Protein AF-A0A9X2FDH4-F1 (afdb_monomer)

Foldseek 3Di:
DFDDKDWDADDDDDPVVVVLVVCVVVVVVVVPPDDPQDPDPPCFWAWDDKFKFFDVPCLQVLLLCCLAPPCNVPDDLVRSSVVSCVVCVVRIFMKTWIQGCCADPPRHGGTFIWRKDQDVVCPPPDDPPVRVVVVVSCCSVRVPIRIIGTDTDFDDPDDTHGCGPVNRVVRRVVSSVSSNVCSVVCSVVSNVVVVVLVVVLVVLLVVLQVLLVVLLVLLVVLAVVPPPDVVVLVVVVVVLPDCPQVVSLVVNVVSVNVVSSVSSVVSSVSSCVSSPDPPPDDDDDDDDPPDDDDDWDWDQDPVRDIDTDD

Organism: NCBI:txid2954799

Radius of gyration: 35.02 Å; Cα contacts (8 Å, |Δi|>4): 317; chains: 1; bounding box: 93×44×94 Å

pLDDT: mean 73.84, std 17.56, range [32.03, 95.19]

Mean predicted aligned error: 15.99 Å

Structure (mmCIF, N/CA/C/O backbone):
data_AF-A0A9X2FDH4-F1
#
_entry.id   AF-A0A9X2FDH4-F1
#
loop_
_atom_s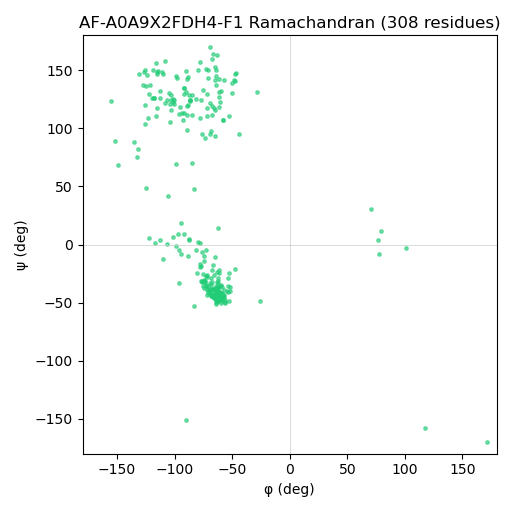ite.group_PDB
_atom_site.id
_atom_site.type_symbol
_atom_site.label_atom_id
_atom_site.label_alt_id
_atom_site.label_comp_id
_atom_site.label_asym_id
_atom_site.label_entity_id
_atom_site.label_seq_id
_atom_site.pdbx_PDB_ins_code
_atom_site.Cartn_x
_atom_site.Cartn_y
_atom_site.Cartn_z
_atom_site.occupancy
_atom_site.B_iso_or_equiv
_atom_site.auth_seq_id
_atom_site.auth_comp_id
_atom_site.auth_asym_id
_atom_site.auth_atom_id
_atom_site.pdbx_PDB_model_num
ATOM 1 N N . MET A 1 1 ? 3.168 12.722 -24.532 1.00 32.03 1 MET A N 1
ATOM 2 C CA . MET A 1 1 ? 3.430 12.371 -25.944 1.00 32.03 1 MET A CA 1
ATOM 3 C C . MET A 1 1 ? 3.638 10.863 -25.987 1.00 32.03 1 MET A C 1
ATOM 5 O O . MET A 1 1 ? 4.712 10.399 -25.644 1.00 32.03 1 MET A O 1
ATOM 9 N N . ALA A 1 2 ? 2.574 10.098 -26.239 1.00 35.72 2 ALA A N 1
ATOM 10 C CA . ALA A 1 2 ? 2.539 8.648 -26.029 1.00 35.72 2 ALA A CA 1
ATOM 11 C C . ALA A 1 2 ? 2.117 7.968 -27.327 1.00 35.72 2 ALA A C 1
ATOM 13 O O . ALA A 1 2 ? 0.949 8.056 -27.692 1.00 35.72 2 ALA A O 1
ATOM 14 N N . ILE A 1 3 ? 3.052 7.361 -28.059 1.00 40.31 3 ILE A N 1
ATOM 15 C CA . ILE A 1 3 ? 2.721 6.622 -29.281 1.00 40.31 3 ILE A CA 1
ATOM 16 C C . ILE A 1 3 ? 3.748 5.514 -29.512 1.00 40.31 3 ILE A C 1
ATOM 18 O O . ILE A 1 3 ? 4.736 5.716 -30.212 1.00 40.31 3 ILE A O 1
ATOM 22 N N . THR A 1 4 ? 3.508 4.324 -28.964 1.00 44.47 4 THR A N 1
ATOM 23 C CA . THR A 1 4 ? 3.931 3.066 -29.596 1.00 44.47 4 THR A CA 1
ATOM 24 C C . THR A 1 4 ? 3.031 1.930 -29.105 1.00 44.47 4 THR A C 1
ATOM 26 O O . THR A 1 4 ? 2.896 1.715 -27.901 1.00 44.47 4 THR A O 1
ATOM 29 N N . LEU A 1 5 ? 2.393 1.225 -30.040 1.00 40.69 5 LEU A N 1
ATOM 30 C CA . LEU A 1 5 ? 1.600 0.025 -29.780 1.00 40.69 5 LEU A CA 1
ATOM 31 C C . LEU A 1 5 ? 2.446 -1.187 -30.158 1.00 40.69 5 LEU A C 1
ATOM 33 O O . LEU A 1 5 ? 2.883 -1.296 -31.300 1.00 40.69 5 LEU A O 1
ATOM 37 N N . SER A 1 6 ? 2.668 -2.088 -29.205 1.00 46.00 6 SER A N 1
ATOM 38 C CA . SER A 1 6 ? 3.309 -3.380 -29.458 1.00 46.00 6 SER A CA 1
ATOM 39 C C . SER A 1 6 ? 2.290 -4.497 -29.247 1.00 46.00 6 SER A C 1
ATOM 41 O O . SER A 1 6 ? 1.558 -4.496 -28.252 1.00 46.00 6 SER A O 1
ATOM 43 N N . ALA A 1 7 ? 2.218 -5.422 -30.205 1.00 43.28 7 ALA A N 1
ATOM 44 C CA . ALA A 1 7 ? 1.358 -6.597 -30.163 1.00 43.28 7 ALA A CA 1
ATOM 45 C C . ALA A 1 7 ? 2.198 -7.820 -29.775 1.00 43.28 7 ALA A C 1
ATOM 47 O O . ALA A 1 7 ? 3.194 -8.125 -30.428 1.00 43.28 7 ALA A O 1
ATOM 48 N N . VAL A 1 8 ? 1.797 -8.534 -28.720 1.00 47.81 8 VAL A N 1
ATOM 49 C CA . VAL A 1 8 ? 2.415 -9.818 -28.349 1.00 47.81 8 VAL A CA 1
ATOM 50 C C . VAL A 1 8 ? 1.476 -10.946 -28.754 1.00 47.81 8 VAL A C 1
ATOM 52 O O . VAL A 1 8 ? 0.330 -10.996 -28.301 1.00 47.81 8 VAL A O 1
ATOM 55 N N . ALA A 1 9 ? 1.958 -11.846 -29.613 1.00 39.78 9 ALA A N 1
ATOM 56 C CA . ALA A 1 9 ? 1.210 -13.019 -30.046 1.00 39.78 9 ALA A CA 1
ATOM 57 C C . ALA A 1 9 ? 1.045 -14.012 -28.881 1.00 39.78 9 ALA A C 1
ATOM 59 O O . ALA A 1 9 ? 2.026 -14.486 -28.309 1.00 39.78 9 ALA A O 1
ATOM 60 N N . ALA A 1 10 ? -0.202 -14.332 -28.533 1.00 35.97 10 ALA A N 1
ATOM 61 C CA . ALA A 1 10 ? -0.521 -15.453 -27.653 1.00 35.97 10 ALA A CA 1
ATOM 62 C C . ALA A 1 10 ? -0.485 -16.778 -28.449 1.00 35.97 10 ALA A C 1
ATOM 64 O O . ALA A 1 10 ? -0.782 -16.766 -29.647 1.00 35.97 10 ALA A O 1
ATOM 65 N N . PRO A 1 11 ? -0.156 -17.925 -27.823 1.00 35.09 11 PRO A N 1
ATOM 66 C CA . PRO A 1 11 ? -0.189 -19.223 -28.496 1.00 35.09 11 PRO A CA 1
ATOM 67 C C . PRO A 1 11 ? -1.618 -19.534 -28.972 1.00 35.09 11 PRO A C 1
ATOM 69 O O . PRO A 1 11 ? -2.556 -19.592 -28.176 1.00 35.09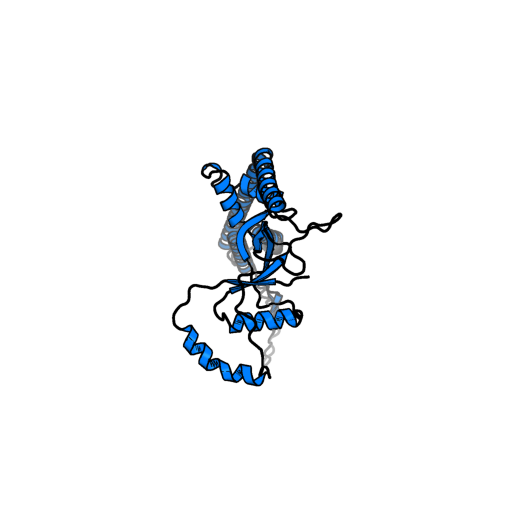 11 PRO A O 1
ATOM 72 N N . ALA A 1 12 ? -1.787 -19.674 -30.288 1.00 38.31 12 ALA A N 1
ATOM 73 C CA . ALA A 1 12 ? -3.088 -19.773 -30.940 1.00 38.31 12 ALA A CA 1
ATOM 74 C C . ALA A 1 12 ? -3.782 -21.118 -30.662 1.00 38.31 12 ALA A C 1
ATOM 76 O O . ALA A 1 12 ? -3.219 -22.184 -30.906 1.00 38.31 12 ALA A O 1
ATOM 77 N N . THR A 1 13 ? -5.043 -21.068 -30.227 1.00 38.81 13 THR A N 1
ATOM 78 C CA . THR A 1 13 ? -5.980 -22.197 -30.285 1.00 38.81 13 THR A CA 1
ATOM 79 C C . THR A 1 13 ? -6.883 -22.059 -31.518 1.00 38.81 13 THR A C 1
ATOM 81 O O . THR A 1 13 ? -7.258 -20.960 -31.926 1.00 38.81 13 THR A O 1
ATOM 84 N N . ASN A 1 14 ? -7.193 -23.200 -32.137 1.00 42.03 14 ASN A N 1
ATOM 85 C CA . ASN A 1 14 ? -7.690 -23.410 -33.509 1.00 42.03 14 ASN A CA 1
ATOM 86 C C . ASN A 1 14 ? -9.062 -22.789 -33.899 1.00 42.03 14 ASN A C 1
ATOM 88 O O . ASN A 1 14 ? -9.613 -23.144 -34.936 1.00 42.03 14 ASN A O 1
ATOM 92 N N . ASP A 1 15 ? -9.623 -21.861 -33.120 1.00 50.09 15 ASP A N 1
ATOM 93 C CA . ASP A 1 15 ? -11.009 -21.369 -33.274 1.00 50.09 15 ASP A CA 1
ATOM 94 C C . ASP A 1 15 ? -11.112 -19.934 -33.861 1.00 50.09 15 ASP A C 1
ATOM 96 O O . ASP A 1 15 ? -12.191 -19.377 -34.072 1.00 50.09 15 ASP A O 1
ATOM 100 N N . ALA A 1 16 ? -9.974 -19.303 -34.173 1.00 47.62 16 ALA A N 1
ATOM 101 C CA . ALA A 1 16 ? -9.911 -17.905 -34.624 1.00 47.62 16 ALA A CA 1
ATOM 102 C C . ALA A 1 16 ? -10.388 -17.683 -36.078 1.00 47.62 16 ALA A C 1
ATOM 104 O O . ALA A 1 16 ? -10.959 -16.637 -36.398 1.00 47.62 16 ALA A O 1
ATOM 105 N N . SER A 1 17 ? -10.211 -18.673 -36.961 1.00 46.28 17 SER A N 1
ATOM 106 C CA . SER A 1 17 ? -10.582 -18.567 -38.385 1.00 46.28 17 SER A CA 1
ATOM 107 C C . SER A 1 17 ? -12.099 -18.499 -38.616 1.00 46.28 17 SER A C 1
ATOM 109 O O . SER A 1 17 ? -12.559 -17.878 -39.577 1.00 46.28 17 SER A O 1
ATOM 111 N N . ALA A 1 18 ? -12.896 -19.103 -37.729 1.00 46.59 18 ALA A N 1
ATOM 112 C CA . ALA A 1 18 ? -14.354 -19.119 -37.843 1.00 46.59 18 ALA A CA 1
ATOM 113 C C . ALA A 1 18 ? -14.979 -17.760 -37.479 1.00 46.59 18 ALA A C 1
ATOM 115 O O . ALA A 1 18 ? -15.901 -17.297 -38.152 1.00 46.59 18 ALA A O 1
ATOM 116 N N . ARG A 1 19 ? -14.429 -17.067 -36.472 1.00 50.38 19 ARG A N 1
ATOM 117 C CA . ARG A 1 19 ? -14.929 -15.758 -36.009 1.00 50.38 19 ARG A CA 1
ATOM 118 C C . ARG A 1 19 ? -14.576 -14.609 -36.963 1.00 50.38 19 ARG A C 1
ATOM 120 O O . ARG A 1 19 ? -15.373 -13.692 -37.139 1.00 50.38 19 ARG A O 1
ATOM 127 N N . LEU A 1 20 ? -13.438 -14.700 -37.655 1.00 45.75 20 LEU A N 1
ATOM 128 C CA . LEU A 1 20 ? -13.010 -13.740 -38.687 1.00 45.75 20 LEU A CA 1
ATOM 129 C C . LEU A 1 20 ? -13.954 -13.699 -39.903 1.00 45.75 20 LEU A C 1
ATOM 131 O O . LEU A 1 20 ? -14.167 -12.637 -40.489 1.00 45.75 20 LEU A O 1
ATOM 135 N N . LYS A 1 21 ? -14.584 -14.828 -40.259 1.00 48.09 21 LYS A N 1
ATOM 136 C CA . LYS A 1 21 ? -15.581 -14.873 -41.343 1.00 48.09 21 LYS A CA 1
ATOM 137 C C . LYS A 1 21 ? -16.903 -14.191 -40.971 1.00 48.09 21 LYS A C 1
ATOM 139 O O . LYS A 1 21 ? -17.561 -13.658 -41.860 1.00 48.09 21 LYS A O 1
ATOM 144 N N . ALA A 1 22 ? -17.264 -14.156 -39.687 1.00 49.72 22 ALA A N 1
ATOM 145 C CA . ALA A 1 22 ? -18.536 -13.601 -39.222 1.00 49.72 22 ALA A CA 1
ATOM 146 C C . ALA A 1 22 ? -18.563 -12.057 -39.182 1.00 49.72 22 ALA A C 1
ATOM 148 O O . ALA A 1 22 ? -19.604 -11.461 -39.443 1.00 49.72 22 ALA A O 1
ATOM 149 N N . ASN A 1 23 ? -17.426 -11.398 -38.924 1.00 48.00 23 ASN A N 1
ATOM 150 C CA . ASN A 1 23 ? -17.370 -9.939 -38.707 1.00 48.00 23 ASN A CA 1
ATOM 151 C C . ASN A 1 23 ? -16.994 -9.100 -39.944 1.00 48.00 23 ASN A C 1
ATOM 153 O O . ASN A 1 23 ? -17.057 -7.870 -39.904 1.00 48.00 23 ASN A O 1
ATOM 157 N N . ARG A 1 24 ? -16.662 -9.740 -41.071 1.00 44.66 24 ARG A N 1
ATOM 158 C CA . ARG A 1 24 ? -16.337 -9.078 -42.351 1.00 44.66 24 ARG A CA 1
ATOM 159 C C . ARG A 1 24 ? -17.384 -8.052 -42.853 1.00 44.66 24 ARG A C 1
ATOM 161 O O . ARG A 1 24 ? -16.971 -7.028 -43.394 1.00 44.66 24 ARG A O 1
ATOM 168 N N . PRO A 1 25 ? -18.710 -8.245 -42.673 1.00 46.72 25 PRO A N 1
ATOM 169 C CA . PRO A 1 25 ? -19.714 -7.308 -43.193 1.00 46.72 25 PRO A CA 1
ATOM 170 C C . PRO A 1 25 ? -19.794 -5.974 -42.431 1.00 46.72 25 PRO A C 1
ATOM 172 O O . PRO A 1 25 ? -20.181 -4.964 -43.015 1.00 46.72 25 PRO A O 1
ATOM 175 N N . ALA A 1 26 ? -19.438 -5.952 -41.141 1.00 50.53 26 ALA A N 1
ATOM 176 C CA . ALA A 1 26 ? -19.493 -4.741 -40.317 1.00 50.53 26 ALA A CA 1
ATOM 177 C C . ALA A 1 26 ? -18.365 -3.752 -40.664 1.00 50.53 26 ALA A C 1
ATOM 179 O O . ALA A 1 26 ? -18.563 -2.541 -40.614 1.00 50.53 26 ALA A O 1
ATOM 180 N N . ILE A 1 27 ? -17.211 -4.271 -41.089 1.00 47.47 27 ILE A N 1
ATOM 181 C CA . ILE A 1 27 ? -16.012 -3.490 -41.426 1.00 47.47 27 ILE A CA 1
ATOM 182 C C . ILE A 1 27 ? -16.172 -2.791 -42.787 1.00 47.47 27 ILE A C 1
ATOM 184 O O . ILE A 1 27 ? -15.799 -1.630 -42.939 1.00 47.47 27 ILE A O 1
ATOM 188 N N . ASN A 1 28 ? -16.837 -3.438 -43.750 1.00 42.69 28 ASN A N 1
ATOM 189 C CA . ASN A 1 28 ? -17.103 -2.845 -45.067 1.00 42.69 28 ASN A CA 1
ATOM 190 C C . ASN A 1 28 ? -18.091 -1.662 -45.023 1.00 42.69 28 ASN A C 1
ATOM 192 O O . ASN A 1 28 ? -18.069 -0.821 -45.918 1.00 42.69 28 ASN A O 1
ATOM 196 N N . LYS A 1 29 ? -18.936 -1.554 -43.985 1.00 45.16 29 LYS A N 1
ATOM 197 C CA . LYS A 1 29 ? -19.864 -0.419 -43.809 1.00 45.16 29 LYS A CA 1
ATOM 198 C C . LYS A 1 29 ? -19.184 0.876 -43.349 1.00 45.16 29 LYS A C 1
ATOM 200 O O . LYS A 1 29 ? -19.798 1.931 -43.457 1.00 45.16 29 LYS A O 1
ATOM 205 N N . LEU A 1 30 ? -17.939 0.814 -42.874 1.00 49.28 30 LEU A N 1
ATOM 206 C CA . LEU A 1 30 ? -17.180 1.981 -42.408 1.00 49.28 30 LEU A CA 1
ATOM 207 C C . LEU A 1 30 ? -16.314 2.635 -43.509 1.00 49.28 30 LEU A C 1
ATOM 209 O O . LEU A 1 30 ? -15.529 3.528 -43.217 1.00 49.28 30 LEU A O 1
ATOM 213 N N . GLY A 1 31 ? -16.457 2.227 -44.779 1.00 35.78 31 GLY A N 1
ATOM 214 C CA . GLY A 1 31 ? -15.806 2.900 -45.917 1.00 35.78 31 GLY A CA 1
ATOM 215 C C . GLY A 1 31 ? -14.322 2.567 -46.136 1.00 35.78 31 GLY A C 1
ATOM 216 O O . GLY A 1 31 ? -13.669 3.206 -46.956 1.00 35.78 31 GLY A O 1
ATOM 217 N N . PHE A 1 32 ? -13.780 1.550 -45.465 1.00 46.50 32 PHE A N 1
ATOM 218 C CA . PHE A 1 32 ? -12.364 1.156 -45.544 1.00 46.50 32 PHE A CA 1
ATOM 219 C C . PHE A 1 32 ? -12.033 0.251 -46.749 1.00 46.50 32 PHE A C 1
ATOM 221 O O . PHE A 1 32 ? -11.403 -0.793 -46.601 1.00 46.50 32 PHE A O 1
ATOM 228 N N . ALA A 1 33 ? -12.489 0.610 -47.951 1.00 36.53 33 ALA A N 1
ATOM 229 C CA . ALA A 1 33 ? -12.436 -0.281 -49.115 1.00 36.53 33 ALA A CA 1
ATOM 230 C C . ALA A 1 33 ? -11.054 -0.429 -49.786 1.00 36.53 33 ALA A C 1
ATOM 232 O O . ALA A 1 33 ? -10.929 -1.274 -50.658 1.00 36.53 33 ALA A O 1
ATOM 233 N N . ASN A 1 34 ? -10.021 0.321 -49.392 1.00 36.81 34 ASN A N 1
ATOM 234 C CA . ASN A 1 34 ? -8.670 0.207 -49.963 1.00 36.81 34 ASN A CA 1
ATOM 235 C C . ASN A 1 34 ? -7.607 0.549 -48.910 1.00 36.81 34 ASN A C 1
ATOM 237 O O . ASN A 1 34 ? -6.947 1.581 -48.992 1.00 36.81 34 ASN A O 1
ATOM 241 N N . ILE A 1 35 ? -7.460 -0.292 -47.889 1.00 44.16 35 ILE A N 1
ATOM 242 C CA . ILE A 1 35 ? -6.237 -0.274 -47.082 1.00 44.16 35 ILE A CA 1
ATOM 243 C C . ILE A 1 35 ? -5.288 -1.245 -47.777 1.00 44.16 35 ILE A C 1
ATOM 245 O O . ILE A 1 35 ? -5.434 -2.460 -47.634 1.00 44.16 35 ILE A O 1
ATOM 249 N N . GLU A 1 36 ? -4.368 -0.717 -48.589 1.00 37.66 36 GLU A N 1
ATOM 250 C CA . GLU A 1 36 ? -3.172 -1.465 -48.973 1.00 37.66 36 GLU A CA 1
ATOM 251 C C . GLU A 1 36 ? -2.536 -1.946 -47.671 1.00 37.66 36 GLU A C 1
ATOM 253 O O . GLU A 1 36 ? -2.103 -1.144 -46.843 1.00 37.66 36 GLU A O 1
ATOM 258 N N . THR A 1 37 ? -2.585 -3.255 -47.435 1.00 39.44 37 THR A N 1
ATOM 259 C CA . THR A 1 37 ? -1.986 -3.865 -46.256 1.00 39.44 37 THR A CA 1
ATOM 260 C C . THR A 1 37 ? -0.510 -3.513 -46.281 1.00 39.44 37 THR A C 1
ATOM 262 O O . THR A 1 37 ? 0.235 -4.033 -47.113 1.00 39.44 37 THR A O 1
ATOM 265 N N . THR A 1 38 ? -0.093 -2.604 -45.400 1.00 44.34 38 THR A N 1
ATOM 266 C CA . THR A 1 38 ? 1.324 -2.372 -45.130 1.00 44.34 38 THR A CA 1
ATOM 267 C C . THR A 1 38 ? 2.022 -3.714 -44.920 1.00 44.34 38 THR A C 1
ATOM 269 O O . THR A 1 38 ? 1.384 -4.634 -44.394 1.00 44.34 38 THR A O 1
ATOM 272 N N . PRO A 1 39 ? 3.300 -3.835 -45.332 1.00 46.88 39 PRO A N 1
ATOM 273 C CA . PRO A 1 39 ? 4.060 -5.069 -45.180 1.00 46.88 39 PRO A CA 1
ATOM 274 C C . PRO A 1 39 ? 3.905 -5.593 -43.751 1.00 46.88 39 PRO A C 1
ATOM 276 O O . PRO A 1 39 ? 3.810 -4.788 -42.821 1.00 46.88 39 PRO A O 1
ATOM 279 N N . GLU A 1 40 ? 3.796 -6.922 -43.633 1.00 54.34 40 GLU A N 1
ATOM 280 C CA . GLU A 1 40 ? 3.605 -7.687 -42.392 1.00 54.34 40 GLU A CA 1
ATOM 281 C C . GLU A 1 40 ? 4.214 -6.961 -41.195 1.00 54.34 40 GLU A C 1
ATOM 283 O O . GLU A 1 40 ? 5.355 -6.519 -41.307 1.00 54.34 40 GLU A O 1
ATOM 288 N N . PHE A 1 41 ? 3.467 -6.817 -40.088 1.00 56.22 41 PHE A N 1
ATOM 289 C CA . PHE A 1 41 ? 3.927 -6.144 -38.867 1.00 56.22 41 PHE A CA 1
ATOM 290 C C . PHE A 1 41 ? 5.355 -6.586 -38.525 1.00 56.22 41 PHE A C 1
ATOM 292 O O . PHE A 1 41 ? 5.565 -7.636 -37.914 1.00 56.22 41 PHE A O 1
ATOM 299 N N . ALA A 1 42 ? 6.334 -5.794 -38.966 1.00 56.97 42 ALA A N 1
ATOM 300 C CA . ALA A 1 42 ? 7.731 -6.128 -38.808 1.00 56.97 42 ALA A CA 1
ATOM 301 C C . ALA A 1 42 ? 8.030 -6.149 -37.313 1.00 56.97 42 ALA A C 1
ATOM 303 O O . ALA A 1 42 ? 7.445 -5.388 -36.531 1.00 56.97 42 ALA A O 1
ATOM 304 N N . ARG A 1 43 ? 8.916 -7.053 -36.899 1.00 66.19 43 ARG A N 1
ATOM 305 C CA . ARG A 1 43 ? 9.315 -7.160 -35.500 1.00 66.19 43 ARG A CA 1
ATOM 306 C C . ARG A 1 43 ? 9.892 -5.817 -35.043 1.00 66.19 43 ARG A C 1
ATOM 308 O O . ARG A 1 43 ? 10.992 -5.448 -35.424 1.00 66.19 43 ARG A O 1
ATOM 315 N N . PHE A 1 44 ? 9.127 -5.098 -34.227 1.00 69.81 44 PHE A N 1
ATOM 316 C CA . PHE A 1 44 ? 9.511 -3.780 -33.717 1.00 69.81 44 PHE A CA 1
ATOM 317 C C . PHE A 1 44 ? 10.606 -3.868 -32.640 1.00 69.81 44 PHE A C 1
ATOM 319 O O . PHE A 1 44 ? 11.450 -2.983 -32.501 1.00 69.81 44 PHE A O 1
ATOM 326 N N . GLY A 1 45 ? 10.594 -4.949 -31.864 1.00 79.44 45 GLY A N 1
ATOM 327 C CA . GLY A 1 45 ? 11.563 -5.188 -30.809 1.00 79.44 45 GLY A CA 1
ATOM 328 C C . GLY A 1 45 ? 11.205 -6.387 -29.940 1.00 79.44 45 GLY A C 1
ATOM 329 O O . GLY A 1 45 ? 10.285 -7.156 -30.236 1.00 79.44 45 GLY A O 1
ATOM 330 N N . GLU A 1 46 ? 11.933 -6.528 -28.839 1.00 85.25 46 GLU A N 1
ATOM 331 C CA . GLU A 1 46 ? 11.817 -7.632 -27.891 1.00 85.25 46 GLU A CA 1
ATOM 332 C C . GLU A 1 46 ? 11.479 -7.122 -26.490 1.00 85.25 46 GLU A C 1
ATOM 334 O O . GLU A 1 46 ? 12.065 -6.147 -26.010 1.00 85.25 46 GLU A O 1
ATOM 339 N N . TRP A 1 47 ? 10.554 -7.806 -25.813 1.00 84.94 47 TRP A N 1
ATOM 340 C CA . TRP A 1 47 ? 10.309 -7.587 -24.389 1.00 84.94 47 TRP A CA 1
ATOM 341 C C . TRP A 1 47 ? 11.543 -8.026 -23.605 1.00 84.94 47 TRP A C 1
ATOM 343 O O . TRP A 1 47 ? 11.932 -9.192 -23.653 1.00 84.94 47 TRP A O 1
ATOM 353 N N . GLY A 1 48 ? 12.167 -7.078 -22.916 1.00 87.12 48 GLY A N 1
ATOM 354 C CA . GLY A 1 48 ? 13.268 -7.330 -22.000 1.00 87.12 48 GLY A CA 1
ATOM 355 C C . GLY A 1 48 ? 12.775 -7.600 -20.582 1.00 87.12 48 GLY A C 1
ATOM 356 O O . GLY A 1 48 ? 11.669 -8.094 -20.347 1.00 87.12 48 GLY A O 1
ATOM 357 N N . GLU A 1 49 ? 13.610 -7.248 -19.613 1.00 90.44 49 GLU A N 1
ATOM 358 C CA . GLU A 1 49 ? 13.285 -7.399 -18.199 1.00 90.44 49 GLU A CA 1
ATOM 359 C C . GLU A 1 49 ? 12.241 -6.378 -17.715 1.00 90.44 49 GLU A C 1
ATOM 361 O O . GLU A 1 49 ? 12.140 -5.250 -18.213 1.00 90.44 49 GLU A O 1
ATOM 366 N N . GLN A 1 50 ? 11.476 -6.783 -16.702 1.00 89.94 50 GLN A N 1
ATOM 367 C CA . GLN A 1 50 ? 10.575 -5.907 -15.964 1.00 89.94 50 GLN A CA 1
ATOM 368 C C . GLN A 1 50 ? 11.245 -5.510 -14.647 1.00 89.94 50 GLN A C 1
ATOM 370 O O . GLN A 1 50 ? 11.607 -6.375 -13.849 1.00 89.94 50 GLN A O 1
ATOM 375 N N . LEU A 1 51 ? 11.372 -4.207 -14.400 1.00 91.25 51 LEU A N 1
ATOM 376 C CA . LEU A 1 51 ? 11.967 -3.670 -13.177 1.00 91.25 51 LEU A CA 1
ATOM 377 C C . LEU A 1 51 ? 10.932 -2.890 -12.373 1.00 91.25 51 LEU A C 1
ATOM 379 O O . LEU A 1 51 ? 10.006 -2.284 -12.912 1.00 91.25 51 LEU A O 1
ATOM 383 N N . SER A 1 52 ? 11.077 -2.942 -11.053 1.00 90.94 52 SER A N 1
ATOM 384 C CA . SER A 1 52 ? 10.231 -2.207 -10.116 1.00 90.94 52 SER A CA 1
ATOM 385 C C . SER A 1 52 ? 11.099 -1.262 -9.305 1.00 90.94 52 SER A C 1
ATOM 387 O O . SER A 1 52 ? 12.062 -1.698 -8.679 1.00 90.94 52 SER A O 1
ATOM 389 N N . VAL A 1 53 ? 10.729 0.011 -9.315 1.00 92.75 53 VAL A N 1
ATOM 390 C CA . VAL A 1 53 ? 11.381 1.091 -8.567 1.00 92.75 53 VAL A CA 1
ATOM 391 C C . VAL A 1 53 ? 10.442 1.538 -7.455 1.00 92.75 53 VAL A C 1
ATOM 393 O O . VAL A 1 53 ? 9.217 1.456 -7.610 1.00 92.75 53 VAL A O 1
ATOM 396 N N . VAL A 1 54 ? 10.979 1.960 -6.314 1.00 92.69 54 VAL A N 1
ATOM 397 C CA . VAL A 1 54 ? 10.162 2.448 -5.201 1.00 92.69 54 VAL A CA 1
ATOM 398 C C . VAL A 1 54 ? 9.664 3.849 -5.550 1.00 92.69 54 VAL A C 1
ATOM 400 O O . VAL A 1 54 ? 10.418 4.698 -6.000 1.00 92.69 54 VAL A O 1
ATOM 403 N N . ARG A 1 55 ? 8.371 4.117 -5.362 1.00 91.62 55 ARG A N 1
ATOM 404 C CA . ARG A 1 55 ? 7.817 5.455 -5.613 1.00 91.62 55 ARG A CA 1
ATOM 405 C C . ARG A 1 55 ? 8.405 6.481 -4.649 1.00 91.62 55 ARG A C 1
ATOM 407 O O . ARG A 1 55 ? 8.684 6.161 -3.489 1.00 91.62 55 ARG A O 1
ATOM 414 N N . ASP A 1 56 ? 8.443 7.734 -5.084 1.00 85.50 56 ASP A N 1
ATOM 415 C CA . ASP A 1 56 ? 8.780 8.863 -4.221 1.00 85.50 56 ASP A CA 1
ATOM 416 C C . ASP A 1 56 ? 7.950 8.843 -2.929 1.00 85.50 56 ASP A C 1
ATOM 418 O O . ASP A 1 56 ? 6.731 8.650 -2.931 1.00 85.50 56 ASP A O 1
ATOM 422 N N . GLY A 1 57 ? 8.635 8.982 -1.794 1.00 85.69 57 GLY A N 1
ATOM 423 C CA . GLY A 1 57 ? 8.030 8.923 -0.460 1.00 85.69 57 GLY A CA 1
ATOM 424 C C . GLY A 1 57 ? 7.704 7.513 0.056 1.00 85.69 57 GLY A C 1
ATOM 425 O O . GLY A 1 57 ? 7.403 7.357 1.240 1.00 85.69 57 GLY A O 1
ATOM 426 N N . ALA A 1 58 ? 7.818 6.462 -0.761 1.00 91.38 58 ALA A N 1
ATOM 427 C CA . ALA A 1 58 ? 7.504 5.095 -0.344 1.00 91.38 58 ALA A CA 1
ATOM 428 C C . ALA A 1 58 ? 8.688 4.338 0.290 1.00 91.38 58 ALA A C 1
ATOM 430 O O . ALA A 1 58 ? 8.476 3.292 0.908 1.00 91.38 58 ALA A O 1
ATOM 431 N N . ILE A 1 59 ? 9.909 4.887 0.227 1.00 89.88 59 ILE A N 1
ATOM 432 C CA . ILE A 1 59 ? 11.133 4.295 0.804 1.00 89.88 59 ILE A CA 1
ATOM 433 C C . ILE A 1 59 ? 10.954 3.948 2.288 1.00 89.88 59 ILE A C 1
ATOM 435 O O . ILE A 1 59 ? 11.238 2.828 2.713 1.00 89.88 59 ILE A O 1
ATOM 439 N N . HIS A 1 60 ? 10.436 4.880 3.093 1.00 85.19 60 HIS A N 1
ATOM 440 C CA . HIS A 1 60 ? 10.235 4.647 4.527 1.00 85.19 60 HIS A CA 1
ATOM 441 C C . HIS A 1 60 ? 9.176 3.578 4.809 1.00 85.19 60 HIS A C 1
ATOM 443 O O . HIS A 1 60 ? 9.354 2.762 5.714 1.00 85.19 60 HIS A O 1
ATOM 449 N N . SER A 1 61 ? 8.098 3.554 4.021 1.00 90.62 61 SER A N 1
ATOM 450 C CA . SER A 1 61 ? 7.061 2.523 4.123 1.00 90.62 61 SER A CA 1
ATOM 451 C C . SER A 1 61 ? 7.639 1.142 3.808 1.00 90.62 61 SER A C 1
ATOM 453 O O . SER A 1 61 ? 7.465 0.196 4.579 1.00 90.62 61 SER A O 1
ATOM 455 N N . MET A 1 62 ? 8.422 1.035 2.733 1.00 94.25 62 MET A N 1
ATOM 456 C CA . MET A 1 62 ? 9.084 -0.211 2.359 1.00 94.25 62 MET A CA 1
ATOM 457 C C . MET A 1 62 ? 10.100 -0.659 3.419 1.00 94.25 62 MET A C 1
ATOM 459 O O . MET A 1 62 ? 10.111 -1.823 3.817 1.00 94.25 62 MET A O 1
ATOM 463 N N . ALA A 1 63 ? 10.898 0.265 3.958 1.00 91.06 63 ALA A N 1
ATOM 464 C CA . ALA A 1 63 ? 11.825 -0.022 5.049 1.00 91.06 63 ALA A CA 1
ATOM 465 C C . ALA A 1 63 ? 11.108 -0.504 6.323 1.00 91.06 63 ALA A C 1
ATOM 467 O O . ALA A 1 63 ? 11.568 -1.448 6.970 1.00 91.06 63 ALA A O 1
ATOM 468 N N . TYR A 1 64 ? 9.961 0.089 6.670 1.00 91.50 64 TYR A N 1
ATOM 469 C CA . TYR A 1 64 ? 9.118 -0.373 7.774 1.00 91.50 64 TYR A CA 1
ATOM 470 C C . TYR A 1 64 ? 8.619 -1.808 7.544 1.00 91.50 64 TYR A C 1
ATOM 472 O O . TYR A 1 64 ? 8.711 -2.643 8.450 1.00 91.50 64 TYR A O 1
ATOM 480 N N . GLN A 1 65 ? 8.149 -2.125 6.333 1.00 93.75 65 GLN A N 1
ATOM 481 C CA . GLN A 1 65 ? 7.686 -3.470 5.978 1.00 93.75 65 GLN A CA 1
ATOM 482 C C . GLN A 1 65 ? 8.820 -4.493 6.058 1.00 93.75 65 GLN A C 1
ATOM 484 O O . GLN A 1 65 ? 8.696 -5.489 6.768 1.00 93.75 65 GLN A O 1
ATOM 489 N N . LEU A 1 66 ? 9.975 -4.207 5.448 1.00 95.19 66 LEU A N 1
ATOM 490 C CA . LEU A 1 66 ? 11.179 -5.035 5.581 1.00 95.19 66 LEU A CA 1
ATOM 491 C C . LEU A 1 66 ? 11.563 -5.232 7.049 1.00 95.19 66 LEU A C 1
ATOM 493 O O . LEU A 1 66 ? 11.972 -6.320 7.465 1.00 95.19 66 LEU A O 1
ATOM 497 N N . ALA A 1 67 ? 11.440 -4.174 7.855 1.00 92.62 67 ALA A N 1
ATOM 498 C CA . ALA A 1 67 ? 11.846 -4.212 9.243 1.00 92.62 67 ALA A CA 1
ATOM 499 C C . ALA A 1 67 ? 10.962 -5.113 10.111 1.00 92.62 67 ALA A C 1
ATOM 501 O O . ALA A 1 67 ? 11.480 -5.743 11.044 1.00 92.62 67 ALA A O 1
ATOM 502 N N . THR A 1 68 ? 9.667 -5.145 9.796 1.00 93.69 68 THR A N 1
ATOM 503 C CA . THR A 1 68 ? 8.591 -5.726 10.605 1.00 93.69 68 THR A CA 1
ATOM 504 C C . THR A 1 68 ? 7.935 -6.964 9.988 1.00 93.69 68 THR A C 1
ATOM 506 O O . THR A 1 68 ? 6.977 -7.497 10.562 1.00 93.69 68 THR A O 1
ATOM 509 N N . HIS A 1 69 ? 8.449 -7.435 8.849 1.00 95.00 69 HIS A N 1
ATOM 510 C CA . HIS A 1 69 ? 7.942 -8.616 8.163 1.00 95.00 69 HIS A CA 1
ATOM 511 C C . HIS A 1 69 ? 8.028 -9.860 9.072 1.00 95.00 69 HIS A C 1
ATOM 513 O O . HIS A 1 69 ? 9.102 -10.128 9.627 1.00 95.00 69 HIS A O 1
ATOM 519 N N . PRO A 1 70 ? 6.954 -10.665 9.199 1.00 92.25 70 PRO A N 1
ATOM 520 C CA . PRO A 1 70 ? 6.911 -11.797 10.133 1.00 92.25 70 PRO A CA 1
ATOM 521 C C . PRO A 1 70 ? 8.031 -12.817 9.902 1.00 92.25 70 PRO A C 1
ATOM 523 O O . PRO A 1 70 ? 8.658 -13.295 10.841 1.00 92.25 70 PRO A O 1
ATOM 526 N N . ARG A 1 71 ? 8.342 -13.085 8.629 1.00 93.19 71 ARG A N 1
ATOM 527 C CA . ARG A 1 71 ? 9.329 -14.093 8.210 1.00 93.19 71 ARG A CA 1
ATOM 528 C C . ARG A 1 71 ? 10.730 -13.526 7.966 1.00 93.19 71 ARG A C 1
ATOM 530 O O . ARG A 1 71 ? 11.541 -14.151 7.292 1.00 93.19 71 ARG A O 1
ATOM 537 N N . ARG A 1 72 ? 11.043 -12.331 8.490 1.00 91.00 72 ARG A N 1
ATOM 538 C CA . ARG A 1 72 ? 12.344 -11.661 8.272 1.00 91.00 72 ARG A CA 1
ATOM 539 C C . ARG A 1 72 ? 13.549 -12.537 8.639 1.00 91.00 72 ARG A C 1
ATOM 541 O O . ARG A 1 72 ? 14.586 -12.421 8.002 1.00 91.00 72 ARG A O 1
ATOM 548 N N . LYS A 1 73 ? 13.431 -13.362 9.684 1.00 91.00 73 LYS A N 1
ATOM 549 C CA . LYS A 1 73 ? 14.518 -14.242 10.153 1.00 91.00 73 LYS A CA 1
ATOM 550 C C . LYS A 1 73 ? 14.692 -15.505 9.303 1.00 91.00 73 LYS A C 1
ATOM 552 O O . LYS A 1 73 ? 15.743 -16.125 9.378 1.00 91.00 73 LYS A O 1
ATOM 557 N N . GLU A 1 74 ? 13.670 -15.886 8.540 1.00 94.12 74 GLU A N 1
ATOM 558 C CA . GLU A 1 74 ? 13.646 -17.121 7.746 1.00 94.12 74 GLU A CA 1
ATOM 559 C C . GLU A 1 74 ? 14.053 -16.884 6.290 1.00 94.12 74 GLU A C 1
ATOM 561 O O . GLU A 1 74 ? 14.619 -17.764 5.648 1.00 94.12 74 GLU A O 1
ATOM 566 N N . LEU A 1 75 ? 13.723 -15.710 5.749 1.00 93.88 75 LEU A N 1
ATOM 567 C CA . LEU A 1 75 ? 13.936 -15.387 4.344 1.00 93.88 75 LEU A CA 1
ATOM 568 C C . LEU A 1 75 ? 15.331 -14.798 4.112 1.00 93.88 75 LEU A C 1
ATOM 570 O O . LEU A 1 75 ? 15.833 -14.006 4.911 1.00 93.88 75 LEU A O 1
ATOM 574 N N . SER A 1 76 ? 15.932 -15.134 2.966 1.00 94.38 76 SER A N 1
ATOM 575 C CA . SER A 1 76 ? 17.093 -14.401 2.454 1.00 94.38 76 SER A CA 1
ATOM 576 C C . SER A 1 76 ? 16.715 -12.949 2.137 1.00 94.38 76 SER A C 1
ATOM 578 O O . SER A 1 76 ? 15.535 -12.627 1.991 1.00 94.38 76 SER A O 1
ATOM 580 N N . ARG A 1 77 ? 17.709 -12.060 2.001 1.00 90.19 77 ARG A N 1
ATOM 581 C CA . ARG A 1 77 ? 17.465 -10.633 1.711 1.00 90.19 77 ARG A CA 1
ATOM 582 C C . ARG A 1 77 ? 16.631 -10.437 0.443 1.00 90.19 77 ARG A C 1
ATOM 584 O O . ARG A 1 77 ? 15.601 -9.775 0.497 1.00 90.19 77 ARG A O 1
ATOM 591 N N . ASP A 1 78 ? 16.993 -11.117 -0.641 1.00 91.56 78 ASP A N 1
ATOM 592 C CA . ASP A 1 78 ? 16.280 -11.001 -1.920 1.00 91.56 78 ASP A CA 1
ATOM 593 C C . ASP A 1 78 ? 14.878 -11.617 -1.877 1.00 91.56 78 ASP A C 1
ATOM 595 O O . ASP A 1 78 ? 13.962 -11.145 -2.551 1.00 91.56 78 ASP A O 1
ATOM 599 N N . ALA A 1 79 ? 14.692 -12.694 -1.106 1.00 93.56 79 ALA A N 1
ATOM 600 C CA . ALA A 1 79 ? 13.376 -13.301 -0.921 1.00 93.56 79 ALA A CA 1
ATOM 601 C C . ALA A 1 79 ? 12.469 -12.408 -0.062 1.00 93.56 79 ALA A C 1
ATOM 603 O O . ALA A 1 79 ? 11.280 -12.280 -0.347 1.00 93.56 79 ALA A O 1
ATOM 604 N N . LEU A 1 80 ? 13.033 -11.757 0.957 1.00 94.12 80 LEU A N 1
ATOM 605 C CA . LEU A 1 80 ? 12.330 -10.803 1.806 1.00 94.12 80 LEU A CA 1
ATOM 606 C C . LEU A 1 80 ? 11.913 -9.555 1.020 1.00 94.12 80 LEU A C 1
ATOM 608 O O . LEU A 1 80 ? 10.763 -9.137 1.123 1.00 94.12 80 LEU A O 1
ATOM 612 N N . TRP A 1 81 ? 12.819 -8.996 0.213 1.00 93.62 81 TRP A N 1
ATOM 613 C CA . TRP A 1 81 ? 12.520 -7.864 -0.663 1.00 93.62 81 TRP A CA 1
ATOM 614 C C . TRP A 1 81 ? 11.356 -8.176 -1.602 1.00 93.62 81 TRP A C 1
ATOM 616 O O . TRP A 1 81 ? 10.376 -7.433 -1.623 1.00 93.62 81 TRP A O 1
ATOM 626 N N . ARG A 1 82 ? 11.414 -9.317 -2.304 1.00 92.69 82 ARG A N 1
ATOM 627 C CA . ARG A 1 82 ? 10.339 -9.766 -3.201 1.00 92.69 82 ARG A CA 1
ATOM 628 C C . ARG A 1 82 ? 9.011 -9.951 -2.471 1.00 92.69 82 ARG A C 1
ATOM 630 O O . ARG A 1 82 ? 8.000 -9.433 -2.934 1.00 92.69 82 ARG A O 1
ATOM 637 N N . ALA A 1 83 ? 9.016 -10.601 -1.307 1.00 93.31 83 ALA A N 1
ATOM 638 C CA . ALA A 1 83 ? 7.804 -10.789 -0.509 1.00 93.31 83 ALA A CA 1
ATOM 639 C C . ALA A 1 83 ? 7.172 -9.450 -0.084 1.00 93.31 83 ALA A C 1
ATOM 641 O O . ALA A 1 83 ? 5.959 -9.269 -0.187 1.00 93.31 83 ALA A O 1
ATOM 642 N N . CYS A 1 84 ? 7.988 -8.488 0.355 1.00 93.38 84 CYS A N 1
ATOM 643 C CA . CYS A 1 84 ? 7.508 -7.153 0.707 1.00 93.38 84 CYS A CA 1
ATOM 644 C C . CYS A 1 84 ? 7.019 -6.366 -0.523 1.00 93.38 84 CYS A C 1
ATOM 646 O O . CYS A 1 84 ? 5.997 -5.685 -0.437 1.00 93.38 84 CYS A O 1
ATOM 648 N N . ALA A 1 85 ? 7.694 -6.486 -1.669 1.00 91.88 85 ALA A N 1
ATOM 649 C CA . ALA A 1 85 ? 7.290 -5.829 -2.911 1.00 91.88 85 ALA A CA 1
ATOM 650 C C . ALA A 1 85 ? 5.951 -6.366 -3.442 1.00 91.88 85 ALA A C 1
ATOM 652 O O . ALA A 1 85 ? 5.099 -5.601 -3.895 1.00 91.88 85 ALA A O 1
ATOM 653 N N . GLU A 1 86 ? 5.720 -7.674 -3.317 1.00 91.44 86 GLU A N 1
ATOM 654 C CA . GLU A 1 86 ? 4.454 -8.310 -3.683 1.00 91.44 86 GLU A CA 1
ATOM 655 C C . GLU A 1 86 ? 3.290 -7.877 -2.789 1.00 91.44 86 GLU A C 1
ATOM 657 O O . GLU A 1 86 ? 2.191 -7.653 -3.297 1.00 91.44 86 GLU A O 1
ATOM 662 N N . GLN A 1 87 ? 3.521 -7.728 -1.481 1.00 89.88 87 GLN A N 1
ATOM 663 C CA . GLN A 1 87 ? 2.501 -7.265 -0.533 1.00 89.88 87 GLN A CA 1
ATOM 664 C C . GLN A 1 87 ? 2.177 -5.777 -0.696 1.00 89.88 87 GLN A C 1
ATOM 666 O O . GLN A 1 87 ? 1.068 -5.355 -0.378 1.00 89.88 87 GLN A O 1
ATOM 671 N N . ASN A 1 88 ? 3.122 -4.981 -1.203 1.00 89.19 88 ASN A N 1
ATOM 672 C CA . ASN A 1 88 ? 2.989 -3.532 -1.284 1.00 89.19 88 ASN A CA 1
ATOM 673 C C . ASN A 1 88 ? 3.186 -2.989 -2.706 1.00 89.19 88 ASN A C 1
ATOM 675 O O . ASN A 1 88 ? 3.904 -2.015 -2.924 1.00 89.19 88 ASN A O 1
ATOM 679 N N . ARG A 1 89 ? 2.504 -3.590 -3.689 1.00 89.62 89 ARG A N 1
ATOM 680 C CA . ARG A 1 89 ? 2.591 -3.176 -5.104 1.00 89.62 89 ARG A CA 1
ATOM 681 C C . ARG A 1 89 ? 2.300 -1.689 -5.328 1.00 89.62 89 ARG A C 1
ATOM 683 O O . ARG A 1 89 ? 2.841 -1.101 -6.256 1.00 89.62 89 ARG A O 1
ATOM 690 N N . ALA A 1 90 ? 1.473 -1.075 -4.479 1.00 89.19 90 ALA A N 1
ATOM 691 C CA . ALA A 1 90 ? 1.132 0.346 -4.560 1.00 89.19 90 ALA A CA 1
ATOM 692 C C . ALA A 1 90 ? 2.329 1.278 -4.296 1.00 89.19 90 ALA A C 1
ATOM 694 O O . ALA A 1 90 ? 2.349 2.398 -4.801 1.00 89.19 90 ALA A O 1
ATOM 695 N N . SER A 1 91 ? 3.329 0.821 -3.540 1.00 89.94 91 SER A N 1
ATOM 696 C CA . SER A 1 91 ? 4.568 1.561 -3.280 1.00 89.94 91 SER A CA 1
ATOM 697 C C . SER A 1 91 ? 5.597 1.458 -4.400 1.00 89.94 91 SER A C 1
ATOM 699 O O . SER A 1 91 ? 6.619 2.132 -4.323 1.00 89.94 91 SER A O 1
ATOM 701 N N . PHE A 1 92 ? 5.340 0.657 -5.434 1.00 91.12 92 PHE A N 1
ATOM 702 C CA . PHE A 1 92 ? 6.257 0.477 -6.550 1.00 91.12 92 PHE A CA 1
ATOM 703 C C . PHE A 1 92 ? 5.704 1.089 -7.833 1.00 91.12 92 PHE A C 1
ATOM 705 O O . PHE A 1 92 ? 4.493 1.149 -8.079 1.00 91.12 92 PHE A O 1
ATOM 712 N N . GLN A 1 93 ? 6.616 1.560 -8.668 1.00 90.19 93 GLN A N 1
ATOM 713 C CA . GLN A 1 93 ? 6.363 1.885 -10.057 1.00 90.19 93 GLN A CA 1
ATOM 714 C C . GLN A 1 93 ? 7.025 0.808 -10.914 1.00 90.19 93 GLN A C 1
ATOM 716 O O . GLN A 1 93 ? 8.214 0.527 -10.776 1.00 90.19 93 GLN A O 1
ATOM 721 N N . GLN A 1 94 ? 6.229 0.171 -11.769 1.00 90.50 94 GLN A N 1
ATOM 722 C CA . GLN A 1 94 ? 6.719 -0.856 -12.679 1.00 90.50 94 GLN A CA 1
ATOM 723 C C . GLN A 1 94 ? 7.114 -0.228 -14.008 1.00 90.50 94 GLN A C 1
ATOM 725 O O . GLN A 1 94 ? 6.359 0.568 -14.581 1.00 90.50 94 GLN A O 1
ATOM 730 N N . TYR A 1 95 ? 8.273 -0.649 -14.490 1.00 91.81 95 TYR A N 1
ATOM 731 C CA . TYR A 1 95 ? 8.843 -0.277 -15.767 1.00 91.81 95 TYR A CA 1
ATOM 732 C C . TYR A 1 95 ? 9.193 -1.534 -16.555 1.00 91.81 95 TYR A C 1
ATOM 734 O O . TYR A 1 95 ? 9.534 -2.577 -15.997 1.00 91.81 95 TYR A O 1
ATOM 742 N N . GLN A 1 96 ? 9.099 -1.423 -17.869 1.00 91.88 96 GLN A N 1
ATOM 743 C CA . GLN A 1 96 ? 9.455 -2.461 -18.811 1.00 91.88 96 GLN A CA 1
ATOM 744 C C . GLN A 1 96 ? 10.589 -1.962 -19.686 1.00 91.88 96 GLN A C 1
ATOM 746 O O . GLN A 1 96 ? 10.456 -0.932 -20.344 1.00 91.88 96 GLN A O 1
ATOM 751 N N . ILE A 1 97 ? 11.670 -2.728 -19.745 1.00 91.56 97 ILE A N 1
ATOM 752 C CA . ILE A 1 97 ? 12.715 -2.503 -20.735 1.00 91.56 97 ILE A CA 1
ATOM 753 C C . ILE A 1 97 ? 12.305 -3.228 -22.016 1.00 91.56 97 ILE A C 1
ATOM 755 O O . ILE A 1 97 ? 11.945 -4.407 -21.987 1.00 91.56 97 ILE A O 1
ATOM 759 N N . VAL A 1 98 ? 12.325 -2.523 -23.142 1.00 89.25 98 VAL A N 1
ATOM 760 C CA . VAL A 1 98 ? 12.081 -3.093 -24.472 1.00 89.25 98 VAL A CA 1
ATOM 761 C C . VAL A 1 98 ? 13.304 -2.813 -25.331 1.00 89.25 98 VAL A C 1
ATOM 763 O O . VAL A 1 98 ? 13.767 -1.674 -25.401 1.00 89.25 98 VAL A O 1
ATOM 766 N N . ARG A 1 99 ? 13.839 -3.849 -25.979 1.00 89.38 99 ARG A N 1
ATOM 767 C CA . ARG A 1 99 ? 14.943 -3.710 -26.930 1.00 89.38 99 ARG A CA 1
ATOM 768 C C . ARG A 1 99 ? 14.372 -3.468 -28.319 1.00 89.38 99 ARG A C 1
ATOM 770 O O . ARG A 1 99 ? 13.762 -4.369 -28.883 1.00 89.38 99 ARG A O 1
ATOM 777 N N . LEU A 1 100 ? 14.556 -2.267 -28.850 1.00 85.94 100 LEU A N 1
ATOM 778 C CA . LEU A 1 100 ? 14.115 -1.886 -30.187 1.00 85.94 100 LEU A CA 1
ATOM 779 C C . LEU A 1 100 ? 15.121 -2.373 -31.232 1.00 85.94 100 LEU A C 1
ATOM 781 O O . LEU A 1 100 ? 16.313 -2.058 -31.137 1.00 85.94 100 LEU A O 1
ATOM 785 N N . ASP A 1 101 ? 14.637 -3.128 -32.219 1.00 81.62 101 ASP A N 1
ATOM 786 C CA . ASP A 1 101 ? 15.469 -3.656 -33.308 1.00 81.62 101 ASP A CA 1
ATOM 787 C C . ASP A 1 101 ? 15.794 -2.562 -34.339 1.00 81.62 101 ASP A C 1
ATOM 789 O O . ASP A 1 101 ? 16.907 -2.519 -34.871 1.00 81.62 101 ASP A O 1
ATOM 793 N N . GLU A 1 102 ? 14.866 -1.621 -34.530 1.00 77.50 102 GLU A N 1
ATOM 794 C CA . GLU A 1 102 ? 14.985 -0.445 -35.393 1.00 77.50 102 GLU A CA 1
ATOM 795 C C . GLU A 1 102 ? 14.689 0.845 -34.605 1.00 77.50 102 GLU A C 1
ATOM 797 O O . GLU A 1 102 ? 13.930 0.814 -33.631 1.00 77.50 102 GLU A O 1
ATOM 802 N N . PRO A 1 103 ? 15.288 1.993 -34.977 1.00 79.06 103 PRO A N 1
ATOM 803 C CA . PRO A 1 103 ? 14.934 3.267 -34.361 1.00 79.06 103 PRO A CA 1
ATOM 804 C C . PRO A 1 103 ? 13.480 3.637 -34.687 1.00 79.06 103 PRO A C 1
ATOM 806 O O . PRO A 1 103 ? 13.010 3.455 -35.808 1.00 79.06 103 PRO A O 1
ATOM 809 N N . SER A 1 104 ? 12.780 4.210 -33.712 1.00 73.50 104 SER A N 1
ATOM 810 C CA . SER A 1 104 ? 11.442 4.785 -33.891 1.00 73.50 104 SER A CA 1
ATOM 811 C C . SER A 1 104 ? 11.535 6.307 -33.815 1.00 73.50 104 SER A C 1
ATOM 813 O O . SER A 1 104 ? 12.473 6.821 -33.227 1.00 73.50 104 SER A O 1
ATOM 815 N N . PHE A 1 105 ? 10.570 7.034 -34.382 1.00 70.62 105 PHE A N 1
ATOM 816 C CA . PHE A 1 105 ? 10.536 8.499 -34.575 1.00 70.62 105 PHE A CA 1
ATOM 817 C C . PHE A 1 105 ? 11.371 9.353 -33.585 1.00 70.62 105 PHE A C 1
ATOM 819 O O . PHE A 1 105 ? 12.136 10.210 -34.015 1.00 70.62 105 PHE A O 1
ATOM 826 N N . PHE A 1 106 ? 11.239 9.105 -32.272 1.00 71.88 106 PHE A N 1
ATOM 827 C CA . PHE A 1 106 ? 11.976 9.790 -31.194 1.00 71.88 106 PHE A CA 1
ATOM 828 C C . PHE A 1 106 ? 12.793 8.858 -30.281 1.00 71.88 106 PHE A C 1
ATOM 830 O O . PHE A 1 106 ? 13.325 9.303 -29.266 1.00 71.88 106 PHE A O 1
ATOM 837 N N . LEU A 1 107 ? 12.864 7.565 -30.595 1.00 83.19 107 LEU A N 1
ATOM 838 C CA . LEU A 1 107 ? 13.500 6.544 -29.770 1.00 83.19 107 LEU A CA 1
ATOM 839 C C . LEU A 1 107 ? 14.678 5.911 -30.522 1.00 83.19 107 LEU A C 1
ATOM 841 O O . LEU A 1 107 ? 14.500 5.420 -31.641 1.00 83.19 107 LEU A O 1
ATOM 845 N N . PRO A 1 108 ? 15.879 5.890 -29.924 1.00 85.12 108 PRO A N 1
ATOM 846 C CA . PRO A 1 108 ? 17.028 5.254 -30.543 1.00 85.12 108 PRO A CA 1
ATOM 847 C C . PRO A 1 108 ? 16.829 3.737 -30.614 1.00 85.12 108 PRO A C 1
ATOM 849 O O . PRO A 1 108 ? 16.068 3.146 -29.848 1.00 85.12 108 PRO A O 1
ATOM 852 N N . ARG A 1 109 ? 17.574 3.094 -31.514 1.00 87.19 109 ARG A N 1
ATOM 853 C CA . ARG A 1 109 ? 17.745 1.639 -31.487 1.00 87.19 109 ARG A CA 1
ATOM 854 C C . ARG A 1 109 ? 18.412 1.227 -30.167 1.00 87.19 109 ARG A C 1
ATOM 856 O O . ARG A 1 109 ? 19.333 1.909 -29.719 1.00 87.19 109 ARG A O 1
ATOM 863 N N . GLY A 1 110 ? 18.006 0.094 -29.593 1.00 88.44 110 GLY A N 1
ATOM 864 C CA . GLY A 1 110 ? 18.569 -0.430 -28.343 1.00 88.44 110 GLY A CA 1
ATOM 865 C C . GLY A 1 110 ? 17.549 -0.529 -27.209 1.00 88.44 110 GLY A C 1
ATOM 866 O O . GLY A 1 110 ? 16.351 -0.640 -27.454 1.00 88.44 110 GLY A O 1
ATOM 867 N N . GLU A 1 111 ? 18.026 -0.557 -25.964 1.00 90.50 111 GLU A N 1
ATOM 868 C CA . GLU A 1 111 ? 17.163 -0.668 -24.783 1.00 90.50 111 GLU A CA 1
ATOM 869 C C . GLU A 1 111 ? 16.486 0.668 -24.463 1.00 90.50 111 GLU A C 1
ATOM 871 O O . GLU A 1 111 ? 17.150 1.681 -24.244 1.00 90.50 111 GLU A O 1
ATOM 876 N N . VAL A 1 112 ? 15.157 0.648 -24.392 1.00 88.88 112 VAL A N 1
ATOM 877 C CA . VAL A 1 112 ? 14.335 1.795 -24.007 1.00 88.88 112 VAL A CA 1
ATOM 878 C C . VAL A 1 112 ? 13.442 1.408 -22.836 1.00 88.88 112 VAL A C 1
ATOM 880 O O . VAL A 1 112 ? 12.845 0.329 -22.815 1.00 88.88 112 VAL A O 1
ATOM 883 N N . VAL A 1 113 ? 13.357 2.301 -21.851 1.00 91.19 113 VAL A N 1
ATOM 884 C CA . VAL A 1 113 ? 12.509 2.132 -20.672 1.00 91.19 113 VAL A CA 1
ATOM 885 C C . VAL A 1 113 ? 11.113 2.670 -20.951 1.00 91.19 113 VAL A C 1
ATOM 887 O O . VAL A 1 113 ? 10.935 3.827 -21.336 1.00 91.19 113 VAL A O 1
ATOM 890 N N . PHE A 1 114 ? 10.114 1.839 -20.679 1.00 89.56 114 PHE A N 1
ATOM 891 C CA . PHE A 1 114 ? 8.710 2.179 -20.819 1.00 89.56 114 PHE A CA 1
ATOM 892 C C . PHE A 1 114 ? 7.945 1.982 -19.517 1.00 89.56 114 PHE A C 1
ATOM 894 O O . PHE A 1 114 ? 8.169 1.033 -18.766 1.00 89.56 114 PHE A O 1
ATOM 901 N N . LYS A 1 115 ? 6.951 2.833 -19.285 1.00 87.31 115 LYS A N 1
ATOM 902 C CA . LYS A 1 115 ? 5.866 2.564 -18.345 1.00 87.31 115 LYS A CA 1
ATOM 903 C C . LYS A 1 115 ? 4.765 1.798 -19.080 1.00 87.31 115 LYS A C 1
ATOM 905 O O . LYS A 1 115 ? 4.271 2.257 -20.109 1.00 87.31 115 LYS A O 1
ATOM 910 N N . VAL A 1 116 ? 4.387 0.626 -18.563 1.00 79.56 116 VAL A N 1
ATOM 911 C CA . VAL A 1 116 ? 3.370 -0.233 -19.195 1.00 79.56 116 VAL A CA 1
ATOM 912 C C . VAL A 1 116 ? 1.987 0.076 -18.641 1.00 79.56 116 VAL A C 1
ATOM 914 O O . VAL A 1 116 ? 1.680 -0.238 -17.486 1.00 79.56 116 VAL A O 1
ATOM 917 N N . ILE A 1 117 ? 1.115 0.614 -19.487 1.00 75.62 117 ILE A N 1
ATOM 918 C CA . ILE A 1 117 ? -0.288 0.848 -19.151 1.00 75.62 117 ILE A CA 1
ATOM 919 C C . ILE A 1 117 ? -1.092 -0.379 -19.599 1.00 75.62 117 ILE A C 1
ATOM 921 O O . ILE A 1 117 ? -1.280 -0.638 -20.786 1.00 75.62 117 ILE A O 1
ATOM 925 N N . HIS A 1 118 ? -1.530 -1.176 -18.620 1.00 59.53 118 HIS A N 1
ATOM 926 C CA . HIS A 1 118 ? -2.095 -2.518 -18.822 1.00 59.53 118 HIS A CA 1
ATOM 927 C C . HIS A 1 118 ? -3.554 -2.547 -19.324 1.00 59.53 118 HIS A C 1
ATOM 929 O O . HIS A 1 118 ? -4.096 -3.635 -19.514 1.00 59.53 118 HIS A O 1
ATOM 935 N N . ASN A 1 119 ? -4.188 -1.393 -19.557 1.00 59.00 119 ASN A N 1
ATOM 936 C CA . ASN A 1 119 ? -5.579 -1.306 -20.010 1.00 59.00 119 ASN A CA 1
ATOM 937 C C . ASN A 1 119 ? -5.743 -0.350 -21.212 1.00 59.00 119 ASN A C 1
ATOM 939 O O . ASN A 1 119 ? -6.123 0.803 -21.029 1.00 59.00 119 ASN A O 1
ATOM 943 N N . PRO A 1 120 ? -5.467 -0.806 -22.447 1.00 51.19 120 PRO A N 1
ATOM 944 C CA . PRO A 1 120 ? -5.537 0.024 -23.651 1.00 51.19 120 PRO A CA 1
ATOM 945 C C . PRO A 1 120 ? -6.962 0.233 -24.189 1.00 51.19 120 PRO A C 1
ATOM 947 O O . PRO A 1 120 ? -7.111 0.884 -25.215 1.00 51.19 120 PRO A O 1
ATOM 950 N N . ILE A 1 121 ? -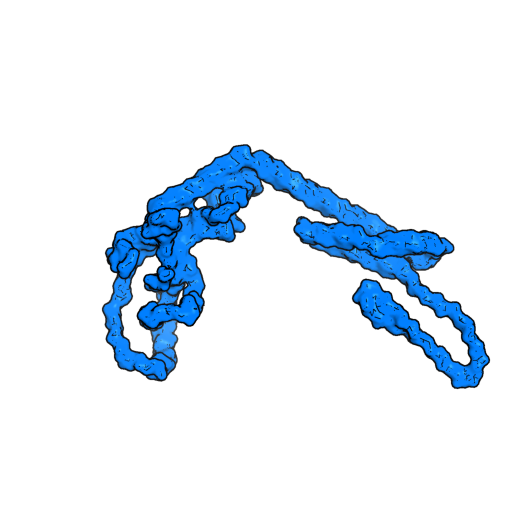8.016 -0.296 -23.541 1.00 52.81 121 ILE A N 1
ATOM 951 C CA . ILE A 1 121 ? -9.405 0.025 -23.943 1.00 52.81 121 ILE A CA 1
ATOM 952 C C . ILE A 1 121 ? -9.651 1.538 -23.791 1.00 52.81 121 ILE A C 1
ATOM 954 O O . ILE A 1 121 ? -10.461 2.122 -24.501 1.00 52.81 121 ILE A O 1
ATOM 958 N N . GLN A 1 122 ? -8.879 2.178 -22.911 1.00 51.44 122 GLN A N 1
ATOM 959 C CA . GLN A 1 122 ? -8.730 3.619 -22.802 1.00 51.44 122 GLN A CA 1
ATOM 960 C C . GLN A 1 122 ? -7.449 4.039 -23.533 1.00 51.44 122 GLN A C 1
ATOM 962 O O . GLN A 1 122 ? -6.466 4.452 -22.916 1.00 51.44 122 GLN A O 1
ATOM 967 N N . LEU A 1 123 ? -7.434 3.936 -24.868 1.00 55.44 123 LEU A N 1
ATOM 968 C CA . LEU A 1 123 ? -6.646 4.914 -25.622 1.00 55.44 123 LEU A CA 1
ATOM 969 C C . LEU A 1 123 ? -7.075 6.297 -25.092 1.00 55.44 123 LEU A C 1
ATOM 971 O O . LEU A 1 123 ? -8.264 6.462 -24.809 1.00 55.44 123 LEU A O 1
ATOM 975 N N . PRO A 1 124 ? -6.155 7.261 -24.888 1.00 56.06 124 PRO A N 1
ATOM 976 C CA . PRO A 1 124 ? -6.551 8.604 -24.455 1.00 56.06 124 PRO A CA 1
ATOM 977 C C . PRO A 1 124 ? -7.705 9.078 -25.339 1.00 56.06 124 PRO A C 1
ATOM 979 O O . PRO A 1 124 ? -7.651 8.788 -26.529 1.00 56.06 124 PRO A O 1
ATOM 982 N N . ASP A 1 125 ? -8.716 9.759 -24.783 1.00 57.25 125 ASP A N 1
ATOM 983 C CA . ASP A 1 125 ? -10.039 9.960 -25.417 1.00 57.25 125 ASP A CA 1
ATOM 984 C C . ASP A 1 125 ? -9.998 10.428 -26.889 1.00 57.25 125 ASP A C 1
ATOM 986 O O . ASP A 1 125 ? -10.952 10.214 -27.629 1.00 57.25 125 ASP A O 1
ATOM 990 N N . ASN A 1 126 ? -8.879 11.009 -27.340 1.00 59.88 126 ASN A N 1
ATOM 991 C CA . ASN A 1 126 ? -8.562 11.248 -28.746 1.00 59.88 126 ASN A CA 1
ATOM 992 C C . ASN A 1 126 ? -7.099 10.867 -29.075 1.00 59.88 126 ASN A C 1
ATOM 994 O O . ASN A 1 126 ? -6.219 11.735 -29.010 1.00 59.88 126 ASN A O 1
ATOM 998 N N . PRO A 1 127 ? -6.777 9.611 -29.446 1.00 66.31 127 PRO A N 1
ATOM 999 C CA . PRO A 1 127 ? -5.440 9.302 -29.938 1.00 66.31 127 PRO A CA 1
ATOM 1000 C C . PRO A 1 127 ? -5.263 9.915 -31.341 1.00 66.31 127 PRO A C 1
ATOM 1002 O O . PRO A 1 127 ? -6.235 10.014 -32.097 1.00 66.31 127 PRO A O 1
ATOM 1005 N N . PRO A 1 128 ? -4.041 10.306 -31.747 1.00 67.75 128 PRO A N 1
ATOM 1006 C CA . PRO A 1 128 ? -3.815 10.804 -33.100 1.00 67.75 128 PRO A CA 1
ATOM 1007 C C . PRO A 1 128 ? -4.255 9.771 -34.146 1.00 67.75 128 PRO A C 1
ATOM 1009 O O . PRO A 1 128 ? -4.034 8.571 -33.967 1.00 67.75 128 PRO A O 1
ATOM 1012 N N . GLN A 1 129 ? -4.847 10.229 -35.252 1.00 70.94 129 GLN A N 1
ATOM 1013 C CA . GLN A 1 129 ? -5.505 9.367 -36.246 1.00 70.94 129 GLN A CA 1
ATOM 1014 C C . GLN A 1 129 ? -4.612 8.218 -36.745 1.00 70.94 129 GLN A C 1
ATOM 1016 O O . GLN A 1 129 ? -5.073 7.086 -36.858 1.00 70.94 129 GLN A O 1
ATOM 1021 N N . GLY A 1 130 ? -3.318 8.474 -36.969 1.00 69.31 130 GLY A N 1
ATOM 1022 C CA . GLY A 1 130 ? -2.369 7.437 -37.390 1.00 69.31 130 GLY A CA 1
ATOM 1023 C C . GLY A 1 130 ? -2.190 6.310 -36.365 1.00 69.31 130 GLY A C 1
ATOM 1024 O O . GLY A 1 130 ? -2.045 5.153 -36.744 1.00 69.31 130 GLY A O 1
ATOM 1025 N N . VAL A 1 131 ? -2.266 6.616 -35.068 1.00 68.75 131 VAL A N 1
ATOM 1026 C CA . VAL A 1 131 ? -2.153 5.625 -33.982 1.00 68.75 131 VAL A CA 1
ATOM 1027 C C . VAL A 1 131 ? -3.394 4.757 -33.920 1.00 68.75 131 VAL A C 1
ATOM 1029 O O . VAL A 1 131 ? -3.282 3.539 -33.809 1.00 68.75 131 VAL A O 1
ATOM 1032 N N . MET A 1 132 ? -4.567 5.385 -34.037 1.00 74.38 132 MET A N 1
ATOM 1033 C CA . MET A 1 132 ? -5.840 4.672 -34.080 1.00 74.38 132 MET A CA 1
ATOM 1034 C C . MET A 1 132 ? -5.893 3.720 -35.278 1.00 74.38 132 MET A C 1
ATOM 1036 O O . MET A 1 132 ? -6.236 2.554 -35.115 1.00 74.38 132 MET A O 1
ATOM 1040 N N . MET A 1 133 ? -5.484 4.179 -36.465 1.00 76.19 133 MET A N 1
ATOM 1041 C CA . MET A 1 133 ? -5.458 3.337 -37.664 1.00 76.19 133 MET A CA 1
ATOM 1042 C C . MET A 1 133 ? -4.516 2.141 -37.502 1.00 76.19 133 MET A C 1
ATOM 1044 O O . MET A 1 133 ? -4.928 1.010 -37.738 1.00 76.19 133 MET A O 1
ATOM 1048 N N . ARG A 1 134 ? -3.293 2.357 -36.998 1.00 72.31 134 ARG A N 1
ATOM 1049 C CA . ARG A 1 134 ? -2.347 1.263 -36.713 1.00 72.31 134 ARG A CA 1
ATOM 1050 C C . ARG A 1 134 ? -2.864 0.291 -35.656 1.00 72.31 134 ARG A C 1
ATOM 1052 O O . ARG A 1 134 ? -2.633 -0.909 -35.773 1.00 72.31 134 ARG A O 1
ATOM 1059 N N . HIS A 1 135 ? -3.572 0.785 -34.641 1.00 75.00 135 HIS A N 1
ATOM 1060 C CA . HIS A 1 135 ? -4.215 -0.066 -33.645 1.00 75.00 135 HIS A CA 1
ATOM 1061 C C . HIS A 1 135 ? -5.270 -0.975 -34.279 1.00 75.00 135 HIS A C 1
ATOM 1063 O O . HIS A 1 135 ? -5.248 -2.182 -34.052 1.00 75.00 135 HIS A O 1
ATOM 1069 N N . LEU A 1 136 ? -6.155 -0.403 -35.101 1.00 78.12 136 LEU A N 1
ATOM 1070 C CA . LEU A 1 136 ? -7.208 -1.140 -35.796 1.00 78.12 136 LEU A CA 1
ATOM 1071 C C . LEU A 1 136 ? -6.623 -2.168 -36.769 1.00 78.12 136 LEU A C 1
ATOM 1073 O O . LEU A 1 136 ? -7.043 -3.323 -36.750 1.00 78.12 136 LEU A O 1
ATOM 1077 N N . GLU A 1 137 ? -5.610 -1.792 -37.553 1.00 77.38 137 GLU A N 1
ATOM 1078 C CA . GLU A 1 137 ? -4.874 -2.713 -38.428 1.00 77.38 137 GLU A CA 1
ATOM 1079 C C . GLU A 1 137 ? -4.274 -3.882 -37.634 1.00 77.38 137 GLU A C 1
ATOM 1081 O O . GLU A 1 137 ? -4.418 -5.041 -38.027 1.00 77.38 137 GLU A O 1
ATOM 1086 N N . ALA A 1 138 ? -3.652 -3.600 -36.486 1.00 73.31 138 ALA A N 1
ATOM 1087 C CA . ALA A 1 138 ? -3.025 -4.619 -35.651 1.00 73.31 138 ALA A CA 1
ATOM 1088 C C . ALA A 1 138 ? -4.056 -5.542 -34.987 1.00 73.31 138 ALA A C 1
ATOM 1090 O O . ALA A 1 138 ? -3.848 -6.752 -34.927 1.00 73.31 138 ALA A O 1
ATOM 1091 N N . MET A 1 139 ? -5.191 -5.001 -34.533 1.00 75.69 139 MET A N 1
ATOM 1092 C CA . MET A 1 139 ? -6.315 -5.790 -34.019 1.00 75.69 139 MET A CA 1
ATOM 1093 C C . MET A 1 139 ? -6.934 -6.678 -35.099 1.00 75.69 139 MET A C 1
ATOM 1095 O O . MET A 1 139 ? -7.325 -7.809 -34.814 1.00 75.69 139 MET A O 1
ATOM 1099 N N . MET A 1 140 ? -7.023 -6.187 -36.337 1.00 79.00 140 MET A N 1
ATOM 1100 C CA . MET A 1 140 ? -7.525 -6.968 -37.467 1.00 79.00 140 MET A CA 1
ATOM 1101 C C . MET A 1 140 ? -6.557 -8.089 -37.862 1.00 79.00 140 MET A C 1
ATOM 1103 O O . MET A 1 140 ? -7.005 -9.204 -38.126 1.00 79.00 140 MET A O 1
ATOM 1107 N N . ALA A 1 141 ? -5.250 -7.814 -37.875 1.00 75.62 141 ALA A N 1
ATOM 1108 C CA . ALA A 1 141 ? -4.216 -8.796 -38.199 1.00 75.62 141 ALA A CA 1
ATOM 1109 C C . ALA A 1 141 ? -4.029 -9.846 -37.088 1.00 75.62 141 ALA A C 1
ATOM 1111 O O . ALA A 1 141 ? -3.864 -11.034 -37.368 1.00 75.62 141 ALA A O 1
ATOM 1112 N N . HIS A 1 142 ? -4.096 -9.425 -35.822 1.00 72.94 142 HIS A N 1
ATOM 1113 C CA . HIS A 1 142 ? -3.859 -10.267 -34.652 1.00 72.94 142 HIS A CA 1
ATOM 1114 C C . HIS A 1 142 ? -4.957 -10.075 -33.589 1.00 72.94 142 HIS A C 1
ATOM 1116 O O . HIS A 1 142 ? -4.713 -9.485 -32.535 1.00 72.94 142 HIS A O 1
ATOM 1122 N N . PRO A 1 143 ? -6.167 -10.627 -33.801 1.00 72.00 143 PRO A N 1
ATOM 1123 C CA . PRO A 1 143 ? -7.321 -10.388 -32.925 1.00 72.00 143 PRO A CA 1
ATOM 1124 C C . PRO A 1 143 ? -7.177 -10.972 -31.513 1.00 72.00 143 PRO A C 1
ATOM 1126 O O . PRO A 1 143 ? -7.914 -10.589 -30.610 1.00 72.00 143 PRO A O 1
ATOM 1129 N N . LEU A 1 144 ? -6.247 -11.910 -31.317 1.00 75.38 144 LEU A N 1
ATOM 1130 C CA . LEU A 1 144 ? -5.940 -12.513 -30.016 1.00 75.38 144 LEU A CA 1
ATOM 1131 C C . LEU A 1 144 ? -4.704 -11.894 -29.347 1.00 75.38 144 LEU A C 1
ATOM 1133 O O . LEU A 1 144 ? -4.326 -12.326 -28.257 1.00 75.38 144 LEU A O 1
ATOM 1137 N N . ALA A 1 145 ? -4.042 -10.926 -29.989 1.00 68.56 145 ALA A N 1
ATOM 1138 C CA . ALA A 1 145 ? -2.888 -10.272 -29.394 1.00 68.56 145 ALA A CA 1
ATOM 1139 C C . ALA A 1 145 ? -3.321 -9.366 -28.241 1.00 68.56 145 ALA A C 1
ATOM 1141 O O . ALA A 1 145 ? -4.353 -8.694 -28.288 1.00 68.56 145 ALA A O 1
ATOM 1142 N N . LYS A 1 146 ? -2.490 -9.324 -27.199 1.00 71.19 146 LYS A N 1
ATOM 1143 C CA . LYS A 1 146 ? -2.646 -8.339 -26.135 1.00 71.19 146 LYS A CA 1
ATOM 1144 C C . LYS A 1 146 ? -1.917 -7.067 -26.545 1.00 71.19 146 LYS A C 1
ATOM 1146 O O . LYS A 1 146 ? -0.719 -7.101 -26.827 1.00 71.19 146 LYS A O 1
ATOM 1151 N N . PHE A 1 147 ? -2.654 -5.963 -26.571 1.00 71.56 147 PHE A N 1
ATOM 1152 C CA . PHE A 1 147 ? -2.114 -4.641 -26.857 1.00 71.56 147 PHE A CA 1
ATOM 1153 C C . PHE A 1 147 ? -1.652 -3.982 -25.563 1.00 71.56 147 PHE A C 1
ATOM 1155 O O . PHE A 1 147 ? -2.286 -4.124 -24.516 1.00 71.56 147 PHE A O 1
ATOM 1162 N N . TYR A 1 148 ? -0.545 -3.258 -25.642 1.00 72.31 148 TYR A N 1
ATOM 1163 C CA . TYR A 1 148 ? -0.029 -2.459 -24.542 1.00 72.31 148 TYR A CA 1
ATOM 1164 C C . TYR A 1 148 ? 0.215 -1.042 -25.034 1.00 72.31 148 TYR A C 1
ATOM 1166 O O . TYR A 1 148 ? 0.762 -0.849 -26.122 1.00 72.31 148 TYR A O 1
ATOM 1174 N N . LEU A 1 149 ? -0.173 -0.065 -24.217 1.00 77.19 149 LEU A N 1
ATOM 1175 C CA . LEU A 1 149 ? 0.278 1.307 -24.382 1.00 77.19 149 LEU A CA 1
ATOM 1176 C C . LEU A 1 149 ? 1.576 1.467 -23.589 1.00 77.19 149 LEU A C 1
ATOM 1178 O O . LEU A 1 149 ? 1.603 1.252 -22.372 1.00 77.19 149 LEU A O 1
ATOM 1182 N N . LEU A 1 150 ? 2.646 1.801 -24.305 1.00 80.12 150 LEU A N 1
ATOM 1183 C CA . LEU A 1 150 ? 3.972 2.004 -23.743 1.00 80.12 150 LEU A CA 1
ATOM 1184 C C . LEU A 1 150 ? 4.310 3.494 -23.771 1.00 80.12 150 LEU A C 1
ATOM 1186 O O . LEU A 1 150 ? 4.328 4.117 -24.834 1.00 80.12 150 LEU A O 1
ATOM 1190 N N . GLU A 1 151 ? 4.589 4.061 -22.601 1.00 84.94 151 GLU A N 1
ATOM 1191 C CA . GLU A 1 151 ? 5.040 5.448 -22.479 1.00 84.94 151 GLU A CA 1
ATOM 1192 C C . GLU A 1 151 ? 6.547 5.473 -22.216 1.00 84.94 151 GLU A C 1
ATOM 1194 O O . GLU A 1 151 ? 6.971 4.946 -21.182 1.00 84.94 151 GLU A O 1
ATOM 1199 N N . PRO A 1 152 ? 7.369 6.026 -23.128 1.00 87.19 152 PRO A N 1
ATOM 1200 C CA . PRO A 1 152 ? 8.802 6.134 -22.895 1.00 87.19 152 PRO A CA 1
ATOM 1201 C C . PRO A 1 152 ? 9.062 7.064 -21.712 1.00 87.19 152 PRO A C 1
ATOM 1203 O O . PRO A 1 152 ? 8.423 8.110 -21.570 1.00 87.19 152 PRO A O 1
ATOM 1206 N N . VAL A 1 153 ? 9.996 6.665 -20.855 1.00 87.75 153 VAL A N 1
ATOM 1207 C CA . VAL A 1 153 ? 10.336 7.418 -19.647 1.00 87.75 153 VAL A CA 1
ATOM 1208 C C . VAL A 1 153 ? 11.472 8.381 -19.964 1.00 87.75 153 VAL A C 1
ATOM 1210 O O . VAL A 1 153 ? 12.497 7.987 -20.517 1.00 87.75 153 VAL A O 1
ATOM 1213 N N . PHE A 1 154 ? 11.294 9.645 -19.600 1.00 87.19 154 PHE A N 1
ATOM 1214 C CA . PHE A 1 154 ? 12.314 10.682 -19.714 1.00 87.19 154 PHE A CA 1
ATOM 1215 C C . PHE A 1 154 ? 12.725 11.150 -18.320 1.00 87.19 154 PHE A C 1
ATOM 1217 O O . PHE A 1 154 ? 11.913 11.133 -17.394 1.00 87.19 154 PHE A O 1
ATOM 1224 N N . THR A 1 155 ? 13.977 11.574 -18.174 1.00 83.88 155 THR A N 1
ATOM 1225 C CA . THR A 1 155 ? 14.446 12.241 -16.958 1.00 83.88 155 THR A CA 1
ATOM 1226 C C . THR A 1 155 ? 13.727 13.573 -16.766 1.00 83.88 155 THR A C 1
ATOM 1228 O O . THR A 1 155 ? 13.353 14.246 -17.730 1.00 83.88 155 THR A O 1
ATOM 1231 N N . SER A 1 156 ? 13.569 13.984 -15.511 1.00 79.12 156 SER A N 1
ATOM 1232 C CA . SER A 1 156 ? 13.156 15.345 -15.173 1.00 79.12 156 SER A CA 1
ATOM 1233 C C . SER A 1 156 ? 14.257 16.367 -15.499 1.00 79.12 156 SER A C 1
ATOM 1235 O O . SER A 1 156 ? 15.398 16.008 -15.800 1.00 79.12 156 SER A O 1
ATOM 1237 N N . GLU A 1 157 ? 13.911 17.655 -15.432 1.00 66.44 157 GLU A N 1
ATOM 1238 C CA . GLU A 1 157 ? 14.843 18.788 -15.552 1.00 66.44 157 GLU A CA 1
ATOM 1239 C C . GLU A 1 157 ? 16.116 18.599 -14.693 1.00 66.44 157 GLU A C 1
ATOM 1241 O O . GLU A 1 157 ? 16.040 17.978 -13.628 1.00 66.44 157 GLU A O 1
ATOM 1246 N N . PRO A 1 158 ? 17.294 19.114 -15.115 1.00 64.06 158 PRO A N 1
ATOM 1247 C CA . PRO A 1 158 ? 17.513 20.157 -16.132 1.00 64.06 158 PRO A CA 1
ATOM 1248 C C . PRO A 1 158 ? 17.795 19.662 -17.560 1.00 64.06 158 PRO A C 1
ATOM 1250 O O . PRO A 1 158 ? 17.814 20.469 -18.485 1.00 64.06 158 PRO A O 1
ATOM 1253 N N . TYR A 1 159 ? 17.994 18.359 -17.770 1.00 72.12 159 TYR A N 1
ATOM 1254 C CA . TYR A 1 159 ? 18.228 17.797 -19.102 1.00 72.12 159 TYR A CA 1
ATOM 1255 C C . TYR A 1 159 ? 17.183 16.727 -19.375 1.00 72.12 159 TYR A C 1
ATOM 1257 O O . TYR A 1 159 ? 17.221 15.657 -18.775 1.00 72.12 159 TYR A O 1
ATOM 1265 N N . TYR A 1 160 ? 16.245 17.021 -20.275 1.00 79.38 160 TYR A N 1
ATOM 1266 C CA . TYR A 1 160 ? 15.231 16.065 -20.708 1.00 79.38 160 TYR A CA 1
ATOM 1267 C C . TYR A 1 160 ? 15.897 15.034 -21.630 1.00 79.38 160 TYR A C 1
ATOM 1269 O O . TYR A 1 160 ? 16.045 15.260 -22.831 1.00 79.38 160 TYR A O 1
ATOM 1277 N N . ARG A 1 161 ? 16.380 13.925 -21.061 1.00 86.25 161 ARG A N 1
ATOM 1278 C CA . ARG A 1 161 ? 16.968 12.802 -21.804 1.00 86.25 161 ARG A CA 1
ATOM 1279 C C . ARG A 1 161 ? 16.126 11.551 -21.612 1.00 86.25 161 ARG A C 1
ATOM 1281 O O . ARG A 1 161 ? 15.408 11.417 -20.626 1.00 86.25 161 ARG A O 1
ATOM 1288 N N . LEU A 1 162 ? 16.214 10.626 -22.562 1.00 87.00 162 LEU A N 1
ATOM 1289 C CA . LEU A 1 162 ? 15.586 9.318 -22.414 1.00 87.00 162 LEU A CA 1
ATOM 1290 C C . LEU A 1 162 ? 16.198 8.602 -21.204 1.00 87.00 162 LEU A C 1
ATOM 1292 O O . LEU A 1 162 ? 17.424 8.565 -21.058 1.00 87.00 162 LEU A O 1
ATOM 1296 N N . TYR A 1 163 ? 15.346 8.065 -20.336 1.00 89.56 163 TYR A N 1
ATOM 1297 C CA . TYR A 1 163 ? 15.781 7.328 -19.161 1.00 89.56 163 TYR A CA 1
ATOM 1298 C C . TYR A 1 163 ? 16.360 5.986 -19.600 1.00 89.56 163 TYR A C 1
ATOM 1300 O O . TYR A 1 163 ? 15.670 5.187 -20.241 1.00 89.56 163 TYR A O 1
ATOM 1308 N N . SER A 1 164 ? 17.645 5.763 -19.323 1.00 90.69 164 SER A N 1
ATOM 1309 C CA . SER A 1 164 ? 18.316 4.550 -19.784 1.00 90.69 164 SER A CA 1
ATOM 1310 C C . SER A 1 164 ? 17.954 3.354 -18.905 1.00 90.69 164 SER A C 1
ATOM 1312 O O . SER A 1 164 ? 17.586 3.490 -17.737 1.00 90.69 164 SER A O 1
ATOM 1314 N N . SER A 1 165 ? 18.087 2.154 -19.464 1.00 91.75 165 SER A N 1
ATOM 1315 C CA . SER A 1 165 ? 17.940 0.914 -18.701 1.00 91.75 165 SER A CA 1
ATOM 1316 C C . SER A 1 165 ? 18.988 0.789 -17.590 1.00 91.75 165 SER A C 1
ATOM 1318 O O . SER A 1 165 ? 18.697 0.228 -16.538 1.00 91.75 165 SER A O 1
ATOM 1320 N N . GLU A 1 166 ? 20.192 1.331 -17.784 1.00 92.69 166 GLU A N 1
ATOM 1321 C CA . GLU A 1 166 ? 21.242 1.375 -16.762 1.00 92.69 166 GLU A CA 1
ATOM 1322 C C . GLU A 1 166 ? 20.882 2.310 -15.601 1.00 92.69 166 GLU A C 1
ATOM 1324 O O . GLU A 1 166 ? 21.032 1.917 -14.441 1.00 92.69 166 GLU A O 1
ATOM 1329 N N . ASP A 1 167 ? 20.341 3.498 -15.896 1.00 92.06 167 ASP A N 1
ATOM 1330 C CA . ASP A 1 167 ? 19.840 4.420 -14.868 1.00 92.06 167 ASP A CA 1
ATOM 1331 C C . ASP A 1 167 ? 18.739 3.732 -14.043 1.00 92.06 167 ASP A C 1
ATOM 1333 O O . ASP A 1 167 ? 18.808 3.703 -12.817 1.00 92.06 167 ASP A O 1
ATOM 1337 N N . LEU A 1 168 ? 17.789 3.068 -14.714 1.00 93.00 168 LEU A N 1
ATOM 1338 C CA . LEU A 1 168 ? 16.697 2.342 -14.064 1.00 93.00 168 LEU A CA 1
ATOM 1339 C C . LEU A 1 168 ? 17.187 1.200 -13.157 1.00 93.00 168 LEU A C 1
ATOM 1341 O O . LEU A 1 168 ? 16.686 1.027 -12.045 1.00 93.00 168 LEU A O 1
ATOM 1345 N N . ARG A 1 169 ? 18.164 0.406 -13.613 1.00 94.25 169 ARG A N 1
ATOM 1346 C CA . ARG A 1 169 ? 18.785 -0.655 -12.796 1.00 94.25 169 ARG A CA 1
ATOM 1347 C C . ARG A 1 169 ? 19.503 -0.064 -11.582 1.00 94.25 169 ARG A C 1
ATOM 1349 O O . ARG A 1 169 ? 19.418 -0.609 -10.479 1.00 94.25 169 ARG A O 1
ATOM 1356 N N . THR A 1 170 ? 20.202 1.050 -11.779 1.00 94.00 170 THR A N 1
ATOM 1357 C CA . THR A 1 170 ? 20.932 1.754 -10.718 1.00 94.00 170 THR A CA 1
ATOM 1358 C C . THR A 1 170 ? 19.975 2.315 -9.674 1.00 94.00 170 THR A C 1
ATOM 1360 O O . THR A 1 170 ? 20.212 2.161 -8.479 1.00 94.00 170 THR A O 1
ATOM 1363 N N . GLU A 1 171 ? 18.862 2.898 -10.106 1.00 93.19 171 GLU A N 1
ATOM 1364 C CA . GLU A 1 171 ? 17.809 3.403 -9.230 1.00 93.19 171 GLU A CA 1
ATOM 1365 C C . GLU A 1 171 ? 17.151 2.266 -8.442 1.00 93.19 171 GLU A C 1
ATOM 1367 O O . GLU A 1 171 ? 17.143 2.300 -7.216 1.00 93.19 171 GLU A O 1
ATOM 1372 N N . ALA A 1 172 ? 16.711 1.195 -9.112 1.00 92.94 172 ALA A N 1
ATOM 1373 C CA . ALA A 1 172 ? 16.072 0.057 -8.449 1.00 92.94 172 ALA A CA 1
ATOM 1374 C C . ALA A 1 172 ? 16.983 -0.598 -7.390 1.00 92.94 172 ALA A C 1
ATOM 1376 O O . ALA A 1 172 ? 16.539 -0.935 -6.288 1.00 92.94 172 ALA A O 1
ATOM 1377 N N . THR A 1 173 ? 18.274 -0.761 -7.698 1.00 93.75 173 THR A N 1
ATOM 1378 C CA . THR A 1 173 ? 19.257 -1.304 -6.744 1.00 93.75 173 THR A CA 1
ATOM 1379 C C . THR A 1 173 ? 19.603 -0.309 -5.633 1.00 93.75 173 THR A C 1
ATOM 1381 O O . THR A 1 173 ? 19.779 -0.708 -4.477 1.00 93.75 173 THR A O 1
ATOM 1384 N N . GLY A 1 174 ? 19.661 0.986 -5.954 1.00 93.06 174 GLY A N 1
ATOM 1385 C CA . GLY A 1 174 ? 19.822 2.082 -5.002 1.00 93.06 174 GLY A CA 1
ATOM 1386 C C . GLY A 1 174 ? 18.691 2.120 -3.979 1.00 93.06 174 GLY A C 1
ATOM 1387 O O . GLY A 1 174 ? 18.956 2.090 -2.775 1.00 93.06 174 GLY A O 1
ATOM 1388 N N . ASP A 1 175 ? 17.444 2.082 -4.440 1.00 92.38 175 ASP A N 1
ATOM 1389 C CA . ASP A 1 175 ? 16.238 2.055 -3.614 1.00 92.38 175 ASP A CA 1
ATOM 1390 C C . ASP A 1 175 ? 16.213 0.861 -2.674 1.00 92.38 175 ASP A C 1
ATOM 1392 O O . ASP A 1 175 ? 15.982 1.017 -1.469 1.00 92.38 175 ASP A O 1
ATOM 1396 N N . GLN A 1 176 ? 16.491 -0.333 -3.207 1.00 93.75 176 GLN A N 1
ATOM 1397 C CA . GLN A 1 176 ? 16.584 -1.543 -2.401 1.00 93.75 176 GLN A CA 1
ATOM 1398 C C . GLN A 1 176 ? 17.615 -1.354 -1.287 1.00 93.75 176 GLN A C 1
ATOM 1400 O O . GLN A 1 176 ? 17.318 -1.575 -0.109 1.00 93.75 176 GLN A O 1
ATOM 1405 N N . ARG A 1 177 ? 18.813 -0.876 -1.633 1.00 93.50 177 ARG A N 1
ATOM 1406 C CA . ARG A 1 177 ? 19.897 -0.669 -0.672 1.00 93.50 177 ARG A CA 1
ATOM 1407 C C . ARG A 1 177 ? 19.544 0.382 0.383 1.00 93.50 177 ARG A C 1
ATOM 1409 O O . ARG A 1 177 ? 19.863 0.181 1.555 1.00 93.50 177 ARG A O 1
ATOM 1416 N N . ILE A 1 178 ? 18.898 1.485 0.005 1.00 90.31 178 ILE A N 1
ATOM 1417 C CA . ILE A 1 178 ? 18.457 2.531 0.939 1.00 90.31 178 ILE A CA 1
ATOM 1418 C C . ILE A 1 178 ? 17.405 1.965 1.897 1.00 90.31 178 ILE A C 1
ATOM 1420 O O . ILE A 1 178 ? 17.553 2.087 3.116 1.00 90.31 178 ILE A O 1
ATOM 1424 N N . CYS A 1 179 ? 16.382 1.288 1.372 1.00 91.75 179 CYS A N 1
ATOM 1425 C CA . CYS A 1 179 ? 15.339 0.659 2.179 1.00 91.75 179 CYS A CA 1
ATOM 1426 C C . CYS A 1 179 ? 15.929 -0.351 3.173 1.00 91.75 179 CYS A C 1
ATOM 1428 O O . CYS A 1 179 ? 15.578 -0.337 4.354 1.00 91.75 179 CYS A O 1
ATOM 1430 N N . GLU A 1 180 ? 16.862 -1.195 2.725 1.00 92.31 180 GLU A N 1
ATOM 1431 C CA . GLU A 1 180 ? 17.565 -2.157 3.575 1.00 92.31 180 GLU A CA 1
ATOM 1432 C C . GLU A 1 180 ? 18.389 -1.472 4.671 1.00 92.31 180 GLU A C 1
ATOM 1434 O O . GLU A 1 180 ? 18.338 -1.886 5.834 1.00 92.31 180 GLU A O 1
ATOM 1439 N N . GLN A 1 181 ? 19.121 -0.405 4.338 1.00 88.38 181 GLN A N 1
ATOM 1440 C CA . GLN A 1 181 ? 19.898 0.359 5.315 1.00 88.38 181 GLN A CA 1
ATOM 1441 C C . GLN A 1 181 ? 19.002 0.975 6.390 1.00 88.38 181 GLN A C 1
ATOM 1443 O O . GLN A 1 181 ? 19.315 0.861 7.578 1.00 88.38 181 GLN A O 1
ATOM 1448 N N . ILE A 1 182 ? 17.876 1.581 6.002 1.00 86.38 182 ILE A N 1
ATOM 1449 C CA . ILE A 1 182 ? 16.902 2.140 6.947 1.00 86.38 182 ILE A CA 1
ATOM 1450 C C . ILE A 1 182 ? 16.300 1.017 7.802 1.00 86.38 182 ILE A C 1
ATOM 1452 O O . ILE A 1 182 ? 16.304 1.108 9.030 1.00 86.38 182 ILE A O 1
ATOM 1456 N N . ALA A 1 183 ? 15.865 -0.086 7.187 1.00 89.44 183 ALA A N 1
ATOM 1457 C CA . ALA A 1 183 ? 15.282 -1.237 7.881 1.00 89.44 183 ALA A CA 1
ATOM 1458 C C . ALA A 1 183 ? 16.261 -1.941 8.838 1.00 89.44 183 ALA A C 1
ATOM 1460 O O . ALA A 1 183 ? 15.846 -2.660 9.761 1.00 89.44 183 ALA A O 1
ATOM 1461 N N . TRP A 1 184 ? 17.565 -1.790 8.610 1.00 88.44 184 TRP A N 1
ATOM 1462 C CA . TRP A 1 184 ? 18.616 -2.272 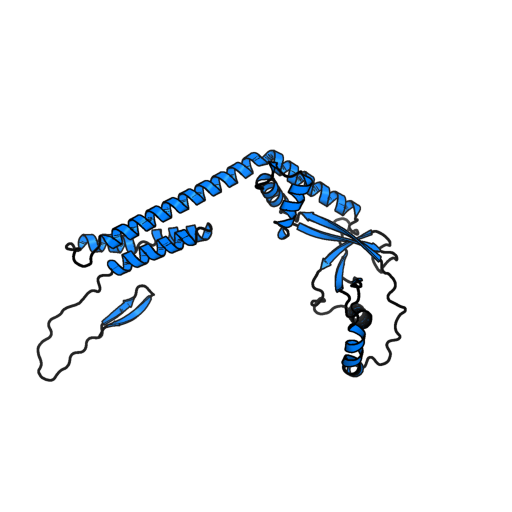9.497 1.00 88.44 184 TRP A CA 1
ATOM 1463 C C . TRP A 1 184 ? 18.893 -1.284 10.636 1.00 88.44 184 TRP A C 1
ATOM 1465 O O . TRP A 1 184 ? 18.784 -1.674 11.798 1.00 88.44 184 TRP A O 1
ATOM 1475 N N . ARG A 1 185 ? 19.151 -0.004 10.328 1.00 85.31 185 ARG A N 1
ATOM 1476 C CA . ARG A 1 185 ? 19.483 1.035 11.324 1.00 85.31 185 ARG A CA 1
ATOM 1477 C C . ARG A 1 185 ? 18.317 1.367 12.257 1.00 85.31 185 ARG A C 1
ATOM 1479 O O . ARG A 1 185 ? 18.500 1.449 13.467 1.00 85.31 185 ARG A O 1
ATOM 1486 N N . LEU A 1 186 ? 17.118 1.526 11.700 1.00 87.12 186 LEU A N 1
ATOM 1487 C CA . LEU A 1 186 ? 15.893 1.889 12.427 1.00 87.12 186 LEU A CA 1
ATOM 1488 C C . LEU A 1 186 ? 14.978 0.687 12.680 1.00 87.12 186 LEU A C 1
ATOM 1490 O O . LEU A 1 186 ? 13.869 0.828 13.194 1.00 87.12 186 LEU A O 1
ATOM 1494 N N . GLY A 1 187 ? 15.433 -0.523 12.350 1.00 84.06 187 GLY A N 1
ATOM 1495 C CA . GLY A 1 187 ? 14.604 -1.719 12.452 1.00 84.06 187 GLY A CA 1
ATOM 1496 C C . GLY A 1 187 ? 14.103 -2.001 13.867 1.00 84.06 187 GLY A C 1
ATOM 1497 O O . GLY A 1 187 ? 12.988 -2.491 14.028 1.00 84.06 187 GLY A O 1
ATOM 1498 N N . TRP A 1 188 ? 14.903 -1.696 14.894 1.00 86.38 188 TRP A N 1
ATOM 1499 C CA . TRP A 1 188 ? 14.495 -1.849 16.294 1.00 86.38 188 TRP A CA 1
ATOM 1500 C C . TRP A 1 188 ? 13.339 -0.907 16.651 1.00 86.38 188 TRP A C 1
ATOM 1502 O O . TRP A 1 188 ? 12.381 -1.353 17.275 1.00 86.38 188 TRP A O 1
ATOM 1512 N N . ALA A 1 189 ? 13.383 0.344 16.185 1.00 82.56 189 ALA A N 1
ATOM 1513 C CA . ALA A 1 189 ? 12.352 1.343 16.440 1.00 82.56 189 ALA A CA 1
ATOM 1514 C C . ALA A 1 189 ? 11.050 0.980 15.718 1.00 82.56 189 ALA A C 1
ATOM 1516 O O . ALA A 1 189 ? 9.985 0.992 16.327 1.00 82.56 189 ALA A O 1
ATOM 1517 N N . HIS A 1 190 ? 11.128 0.558 14.451 1.00 88.25 190 HIS A N 1
ATOM 1518 C CA . HIS A 1 190 ? 9.956 0.100 13.700 1.00 88.25 190 HIS A CA 1
ATOM 1519 C C . HIS A 1 190 ? 9.286 -1.121 14.340 1.00 88.25 190 HIS A C 1
ATOM 1521 O O . HIS A 1 190 ? 8.061 -1.163 14.456 1.00 88.25 190 HIS A O 1
ATOM 1527 N N . ARG A 1 191 ? 10.076 -2.105 14.792 1.00 89.81 191 ARG A N 1
ATOM 1528 C CA . ARG A 1 191 ? 9.543 -3.282 15.495 1.00 89.81 191 ARG A CA 1
ATOM 1529 C C . ARG A 1 191 ? 8.960 -2.926 16.857 1.00 89.81 191 ARG A C 1
ATOM 1531 O O . ARG A 1 191 ? 7.883 -3.413 17.171 1.00 89.81 191 ARG A O 1
ATOM 1538 N N . GLY A 1 192 ? 9.637 -2.076 17.630 1.00 82.12 192 GLY A N 1
ATOM 1539 C CA . GLY A 1 192 ? 9.131 -1.581 18.909 1.00 82.12 192 GLY A CA 1
ATOM 1540 C C . GLY A 1 192 ? 7.810 -0.835 18.737 1.00 82.12 192 GLY A C 1
ATOM 1541 O O . GLY A 1 192 ? 6.842 -1.154 19.411 1.00 82.12 192 GLY A O 1
ATOM 1542 N N . GLY A 1 193 ? 7.730 0.072 17.760 1.00 82.06 193 GLY A N 1
ATOM 1543 C CA . GLY A 1 193 ? 6.501 0.794 17.430 1.00 82.06 193 GLY A CA 1
ATOM 1544 C C . GLY A 1 193 ? 5.359 -0.132 17.010 1.00 82.06 193 GLY A C 1
ATOM 1545 O O . GLY A 1 193 ? 4.250 0.012 17.516 1.00 82.06 193 GLY A O 1
ATOM 1546 N N . LYS A 1 194 ? 5.627 -1.123 16.146 1.00 89.75 194 LYS A N 1
ATOM 1547 C CA . LYS A 1 194 ? 4.629 -2.135 15.763 1.00 89.75 194 LYS A CA 1
ATOM 1548 C C . LYS A 1 194 ? 4.150 -2.944 16.969 1.00 89.75 194 LYS A C 1
ATOM 1550 O O . LYS A 1 194 ? 2.948 -3.072 17.163 1.00 89.75 194 LYS A O 1
ATOM 1555 N N . TRP A 1 195 ? 5.074 -3.434 17.794 1.00 90.00 195 TRP A N 1
ATOM 1556 C CA . TRP A 1 195 ? 4.746 -4.191 19.001 1.00 90.00 195 TRP A CA 1
ATOM 1557 C C . TRP A 1 195 ? 3.899 -3.364 19.975 1.00 90.00 195 TRP A C 1
ATOM 1559 O O . TRP A 1 195 ? 2.875 -3.844 20.453 1.00 90.00 195 TRP A O 1
ATOM 1569 N N . THR A 1 196 ? 4.269 -2.104 20.224 1.00 85.25 196 THR A N 1
ATOM 1570 C CA . THR A 1 196 ? 3.501 -1.198 21.088 1.00 85.25 196 THR A CA 1
ATOM 1571 C C . THR A 1 196 ? 2.109 -0.944 20.521 1.00 85.25 196 THR A C 1
ATOM 1573 O O . THR A 1 196 ? 1.134 -1.031 21.261 1.00 85.25 196 THR A O 1
ATOM 1576 N N . ALA A 1 197 ? 1.988 -0.686 19.215 1.00 84.25 197 ALA A N 1
ATOM 1577 C CA . ALA A 1 197 ? 0.692 -0.504 18.564 1.00 84.25 197 ALA A CA 1
ATOM 1578 C C . ALA A 1 197 ? -0.196 -1.755 18.694 1.00 84.25 197 ALA A C 1
ATOM 1580 O O . ALA A 1 197 ? -1.380 -1.641 19.008 1.00 84.25 197 ALA A O 1
ATOM 1581 N N . GLU A 1 198 ? 0.379 -2.949 18.527 1.00 88.62 198 GLU A N 1
ATOM 1582 C CA . GLU A 1 198 ? -0.317 -4.221 18.745 1.00 88.62 198 GLU A CA 1
ATOM 1583 C C . GLU A 1 198 ? -0.765 -4.381 20.207 1.00 88.62 198 GLU A C 1
ATOM 1585 O O . GLU A 1 198 ? -1.921 -4.720 20.447 1.00 88.62 198 GLU A O 1
ATOM 1590 N N . ARG A 1 199 ? 0.096 -4.077 21.193 1.00 87.19 199 ARG A N 1
ATOM 1591 C CA . ARG A 1 199 ? -0.267 -4.147 22.622 1.00 87.19 199 ARG A CA 1
ATOM 1592 C C . ARG A 1 199 ? -1.370 -3.160 22.993 1.00 87.19 199 ARG A C 1
ATOM 1594 O O . ARG A 1 199 ? -2.300 -3.528 23.702 1.00 87.19 199 ARG A O 1
ATOM 1601 N N . VAL A 1 200 ? -1.290 -1.921 22.509 1.00 82.00 200 VAL A N 1
ATOM 1602 C CA . VAL A 1 200 ? -2.326 -0.903 22.739 1.00 82.00 200 VAL A CA 1
ATOM 1603 C C . VAL A 1 200 ? -3.659 -1.366 22.154 1.00 82.00 200 VAL A C 1
ATOM 1605 O O . VAL A 1 200 ? -4.680 -1.284 22.832 1.00 82.00 200 VAL A O 1
ATOM 1608 N N . ARG A 1 201 ? -3.649 -1.925 20.938 1.00 85.38 201 ARG A N 1
ATOM 1609 C CA . ARG A 1 201 ? -4.849 -2.478 20.301 1.00 85.38 201 ARG A CA 1
ATOM 1610 C C . ARG A 1 201 ? -5.437 -3.651 21.091 1.00 85.38 201 ARG A C 1
ATOM 1612 O O . ARG A 1 201 ? -6.650 -3.719 21.268 1.00 85.38 201 ARG A O 1
ATOM 1619 N N . GLU A 1 202 ? -4.603 -4.559 21.593 1.00 87.44 202 GLU A N 1
ATOM 1620 C CA . GLU A 1 202 ? -5.053 -5.674 22.437 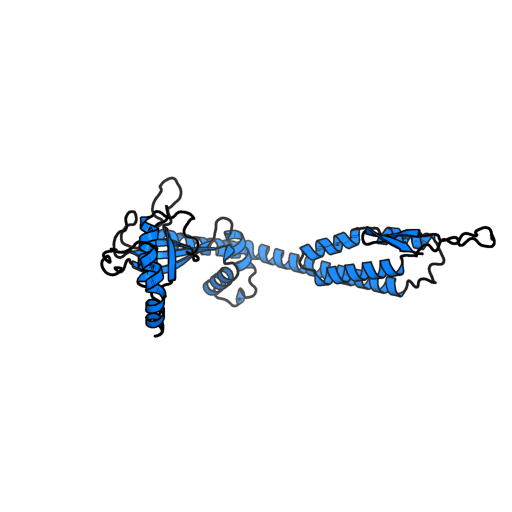1.00 87.44 202 GLU A CA 1
ATOM 1621 C C . GLU A 1 202 ? -5.671 -5.198 23.757 1.00 87.44 202 GLU A C 1
ATOM 1623 O O . GLU A 1 202 ? -6.743 -5.675 24.134 1.00 87.44 202 GLU A O 1
ATOM 1628 N N . LEU A 1 203 ? -5.026 -4.248 24.442 1.00 84.69 203 LEU A N 1
ATOM 1629 C CA . LEU A 1 203 ? -5.531 -3.662 25.686 1.00 84.69 203 LEU A CA 1
ATOM 1630 C C . LEU A 1 203 ? -6.854 -2.925 25.463 1.00 84.69 203 LEU A C 1
ATOM 1632 O O . LEU A 1 203 ? -7.783 -3.110 26.246 1.00 84.69 203 LEU A O 1
ATOM 1636 N N . ALA A 1 204 ? -6.976 -2.160 24.375 1.00 81.75 204 ALA A N 1
ATOM 1637 C CA . ALA A 1 204 ? -8.233 -1.525 23.987 1.00 81.75 204 ALA A CA 1
ATOM 1638 C C . ALA A 1 204 ? -9.338 -2.568 23.743 1.00 81.75 204 ALA A C 1
ATOM 1640 O O . ALA A 1 204 ? -10.452 -2.427 24.248 1.00 81.75 204 ALA A O 1
ATOM 1641 N N . GLY A 1 205 ? -9.016 -3.661 23.040 1.00 85.62 205 GLY A N 1
ATOM 1642 C CA . GLY A 1 205 ? -9.926 -4.791 22.845 1.00 85.62 205 GLY A CA 1
ATOM 1643 C C . GLY A 1 205 ? -10.381 -5.433 24.161 1.00 85.62 205 GLY A C 1
ATOM 1644 O O . GLY A 1 205 ? -11.564 -5.721 24.338 1.00 85.62 205 GLY A O 1
ATOM 1645 N N . LEU A 1 206 ? -9.463 -5.643 25.110 1.00 88.81 206 LEU A N 1
ATOM 1646 C CA . LEU A 1 206 ? -9.786 -6.182 26.435 1.00 88.81 206 LEU A CA 1
ATOM 1647 C C . LEU A 1 206 ? -10.669 -5.231 27.247 1.00 88.81 206 LEU A C 1
ATOM 1649 O O . LEU A 1 206 ? -11.665 -5.681 27.809 1.00 88.81 206 LEU A O 1
ATOM 1653 N N . ALA A 1 207 ? -10.345 -3.937 27.267 1.00 82.44 207 ALA A N 1
ATOM 1654 C CA . ALA A 1 207 ? -11.136 -2.924 27.959 1.00 82.44 207 ALA A CA 1
ATOM 1655 C C . ALA A 1 207 ? -12.575 -2.876 27.425 1.00 82.44 207 ALA A C 1
ATOM 1657 O O . ALA A 1 207 ? -13.520 -2.888 28.209 1.00 82.44 207 ALA A O 1
ATOM 1658 N N . MET A 1 208 ? -12.757 -2.924 26.101 1.00 83.00 208 MET A N 1
ATOM 1659 C CA . MET A 1 208 ? -14.088 -2.975 25.492 1.00 83.00 208 MET A CA 1
ATOM 1660 C C . MET A 1 208 ? -14.862 -4.239 25.842 1.00 83.00 208 MET A C 1
ATOM 1662 O O . MET A 1 208 ? -16.049 -4.158 26.141 1.00 83.00 208 MET A O 1
ATOM 1666 N N . ARG A 1 209 ? -14.217 -5.411 25.820 1.00 88.12 209 ARG A N 1
ATOM 1667 C CA . ARG A 1 209 ? -14.877 -6.660 26.225 1.00 88.12 209 ARG A CA 1
ATOM 1668 C C . ARG A 1 209 ? -15.289 -6.632 27.694 1.00 88.12 209 ARG A C 1
ATOM 1670 O O . ARG A 1 209 ? -16.374 -7.110 28.007 1.00 88.12 209 ARG A O 1
ATOM 1677 N N . GLY A 1 210 ? -14.451 -6.066 28.564 1.00 87.12 210 GLY A N 1
ATOM 1678 C CA . GLY A 1 210 ? -14.766 -5.856 29.977 1.00 87.12 210 GLY A CA 1
ATOM 1679 C C . GLY A 1 210 ? -15.936 -4.893 30.174 1.00 87.12 210 GLY A C 1
ATOM 1680 O O . GLY A 1 210 ? -16.863 -5.217 30.908 1.00 87.12 210 GLY A O 1
ATOM 1681 N N . ALA A 1 211 ? -15.940 -3.762 29.463 1.00 85.31 211 ALA A N 1
ATOM 1682 C CA . ALA A 1 211 ? -17.038 -2.798 29.491 1.00 85.31 211 ALA A CA 1
ATOM 1683 C C . ALA A 1 211 ? -18.350 -3.411 28.983 1.00 85.31 211 ALA A C 1
ATOM 1685 O O . ALA A 1 211 ? -19.373 -3.298 29.649 1.00 85.31 211 ALA A O 1
ATOM 1686 N N . ALA A 1 212 ? -18.318 -4.120 27.850 1.00 86.75 212 ALA A N 1
ATOM 1687 C CA . ALA A 1 212 ? -19.488 -4.810 27.316 1.00 86.75 212 ALA A CA 1
ATOM 1688 C C . ALA A 1 212 ? -20.029 -5.842 28.314 1.00 86.75 212 ALA A C 1
ATOM 1690 O O . ALA A 1 212 ? -21.226 -5.868 28.562 1.00 86.75 212 ALA A O 1
ATOM 1691 N N . TRP A 1 213 ? -19.156 -6.641 28.935 1.00 89.19 213 TRP A N 1
ATOM 1692 C CA . TRP A 1 213 ? -19.561 -7.610 29.954 1.00 89.19 213 TRP A CA 1
ATOM 1693 C C . TRP A 1 213 ? -20.165 -6.946 31.200 1.00 89.19 213 TRP A C 1
ATOM 1695 O O . TRP A 1 213 ? -21.183 -7.412 31.698 1.00 89.19 213 TRP A O 1
ATOM 1705 N N . ALA A 1 214 ? -19.581 -5.845 31.683 1.00 86.06 214 ALA A N 1
ATOM 1706 C CA . ALA A 1 214 ? -20.124 -5.098 32.816 1.00 86.06 214 ALA A CA 1
ATOM 1707 C C . ALA A 1 214 ? -21.512 -4.514 32.502 1.00 86.06 214 ALA A C 1
ATOM 1709 O O . ALA A 1 214 ? -22.411 -4.590 33.333 1.00 86.06 214 ALA A O 1
ATOM 1710 N N . ILE A 1 215 ? -21.706 -3.985 31.290 1.00 85.56 215 ILE A N 1
ATOM 1711 C CA . ILE A 1 215 ? -22.999 -3.469 30.820 1.00 85.56 215 ILE A CA 1
ATOM 1712 C C . ILE A 1 215 ? -24.020 -4.602 30.661 1.00 85.56 215 ILE A C 1
ATOM 1714 O O . ILE A 1 215 ? -25.150 -4.457 31.112 1.00 85.56 215 ILE A O 1
ATOM 1718 N N . GLU A 1 216 ? -23.627 -5.733 30.068 1.00 85.62 216 GLU A N 1
ATOM 1719 C CA . GLU A 1 216 ? -24.463 -6.939 29.957 1.00 85.62 216 GLU A CA 1
ATOM 1720 C C . GLU A 1 216 ? -24.908 -7.422 31.355 1.00 85.62 216 GLU A C 1
ATOM 1722 O O . GLU A 1 216 ? -26.082 -7.724 31.558 1.00 85.62 216 GLU A O 1
ATOM 1727 N N . LEU A 1 217 ? -24.002 -7.429 32.342 1.00 85.69 217 LEU A N 1
ATOM 1728 C CA . LEU A 1 217 ? -24.312 -7.794 33.728 1.00 85.69 217 LEU A CA 1
ATOM 1729 C C . LEU A 1 217 ? -25.280 -6.795 34.383 1.00 85.69 217 LEU A C 1
ATOM 1731 O O . LEU A 1 217 ? -26.276 -7.202 34.982 1.00 85.69 217 LEU A O 1
ATOM 1735 N N . LEU A 1 218 ? -25.034 -5.490 34.231 1.00 80.62 218 LEU A N 1
ATOM 1736 C CA . LEU A 1 218 ? -25.948 -4.451 34.714 1.00 80.62 218 LEU A CA 1
ATOM 1737 C C . LEU A 1 218 ? -27.339 -4.605 34.091 1.00 80.62 218 LEU A C 1
ATOM 1739 O O . LEU A 1 218 ? -28.337 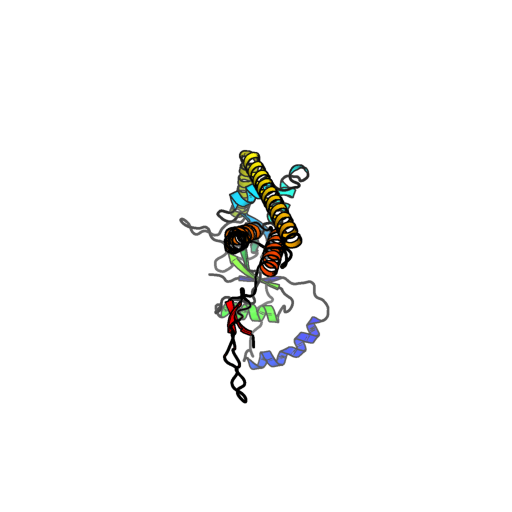-4.557 34.801 1.00 80.62 218 LEU A O 1
ATOM 1743 N N . ALA A 1 219 ? -27.415 -4.872 32.786 1.00 80.19 219 ALA A N 1
ATOM 1744 C CA . ALA A 1 219 ? -28.676 -5.105 32.094 1.00 80.19 219 ALA A CA 1
ATOM 1745 C C . ALA A 1 219 ? -29.431 -6.318 32.667 1.00 80.19 219 ALA A C 1
ATOM 1747 O O . ALA A 1 219 ? -30.657 -6.289 32.751 1.00 80.19 219 ALA A O 1
ATOM 1748 N N . THR A 1 220 ? -28.733 -7.378 33.094 1.00 80.44 220 THR A N 1
ATOM 1749 C CA . THR A 1 220 ? -29.384 -8.528 33.745 1.00 80.44 220 THR A CA 1
ATOM 1750 C C . THR A 1 220 ? -29.903 -8.234 35.151 1.00 80.44 220 THR A C 1
ATOM 1752 O O . THR A 1 220 ? -30.963 -8.745 35.505 1.00 80.44 220 THR A O 1
ATOM 1755 N N . GLU A 1 221 ? -29.201 -7.409 35.928 1.00 77.94 221 GLU A N 1
ATOM 1756 C CA . GLU A 1 221 ? -29.595 -7.056 37.301 1.00 77.94 221 GLU A CA 1
ATOM 1757 C C . GLU A 1 221 ? -30.743 -6.036 37.336 1.00 77.94 221 GLU A C 1
ATOM 1759 O O . GLU A 1 221 ? -31.601 -6.070 38.225 1.00 77.94 221 GLU A O 1
ATOM 1764 N N . ILE A 1 222 ? -30.804 -5.150 36.340 1.00 68.50 222 ILE A N 1
ATOM 1765 C CA . ILE A 1 222 ? -31.875 -4.166 36.201 1.00 68.50 222 ILE A CA 1
ATOM 1766 C C . ILE A 1 222 ? -33.125 -4.873 35.675 1.00 68.50 222 ILE A C 1
ATOM 1768 O O . ILE A 1 222 ? -33.319 -5.086 34.478 1.00 68.50 222 ILE A O 1
ATOM 1772 N N . THR A 1 223 ? -33.981 -5.265 36.615 1.00 59.19 223 THR A N 1
ATOM 1773 C CA . THR A 1 223 ? -35.350 -5.707 36.337 1.00 59.19 223 THR A CA 1
ATOM 1774 C C . THR A 1 223 ? -36.267 -4.480 36.437 1.00 59.19 223 THR A C 1
ATOM 1776 O O . THR A 1 223 ? -36.138 -3.749 37.423 1.00 59.19 223 THR A O 1
ATOM 1779 N N . PRO A 1 224 ? -37.205 -4.242 35.495 1.00 56.12 224 PRO A N 1
ATOM 1780 C CA . PRO A 1 224 ? -38.077 -3.055 35.496 1.00 56.12 224 PRO A CA 1
ATOM 1781 C C . PRO A 1 224 ? -38.826 -2.813 36.817 1.00 56.12 224 PRO A C 1
ATOM 1783 O O . PRO A 1 224 ? -39.175 -1.688 37.145 1.00 56.12 224 PRO A O 1
ATOM 1786 N N . SER A 1 225 ? -39.037 -3.868 37.603 1.00 52.34 225 SER A N 1
ATOM 1787 C CA . SER A 1 225 ? -39.730 -3.870 38.891 1.00 52.34 225 SER A CA 1
ATOM 1788 C C . SER A 1 225 ? -38.857 -3.562 40.120 1.00 52.34 225 SER A C 1
ATOM 1790 O O . SER A 1 225 ? -39.356 -3.686 41.232 1.00 52.34 225 SER A O 1
ATOM 1792 N N . ARG A 1 226 ? -37.569 -3.215 39.961 1.00 51.91 226 ARG A N 1
ATOM 1793 C CA . ARG A 1 226 ? -36.627 -2.957 41.077 1.00 51.91 226 ARG A CA 1
ATOM 1794 C C . ARG A 1 226 ? -36.080 -1.529 41.154 1.00 51.91 226 ARG A C 1
ATOM 1796 O O . ARG A 1 226 ? -35.267 -1.240 42.031 1.00 51.91 226 ARG A O 1
ATOM 1803 N N . ILE A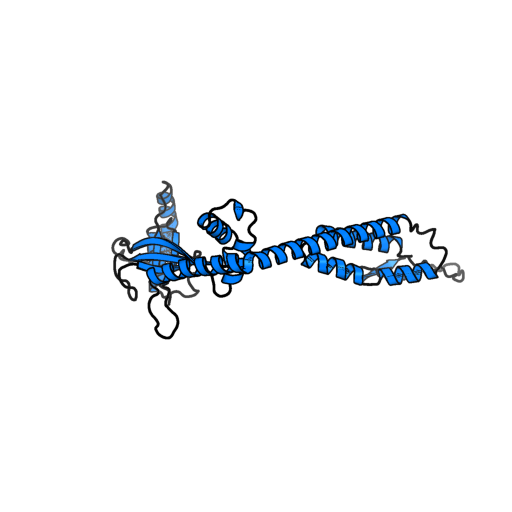 1 227 ? -36.486 -0.631 40.258 1.00 56.19 227 ILE A N 1
ATOM 1804 C CA . ILE A 1 227 ? -36.087 0.781 40.327 1.00 56.19 227 ILE A CA 1
ATOM 1805 C C . ILE A 1 227 ? -37.056 1.497 41.278 1.00 56.19 227 ILE A C 1
ATOM 1807 O O . ILE A 1 227 ? -37.911 2.269 40.861 1.00 56.19 227 ILE A O 1
ATOM 1811 N N . ASP A 1 228 ? -36.947 1.197 42.572 1.00 53.97 228 ASP A N 1
ATOM 1812 C CA . ASP A 1 228 ? -37.843 1.740 43.605 1.00 53.97 228 ASP A CA 1
ATOM 1813 C C . ASP A 1 228 ? -37.548 3.219 43.934 1.00 53.97 228 ASP A C 1
ATOM 1815 O O . ASP A 1 228 ? -38.326 3.874 44.627 1.00 53.97 228 ASP A O 1
ATOM 1819 N N . HIS A 1 229 ? -36.433 3.770 43.430 1.00 57.06 229 HIS A N 1
ATOM 1820 C CA . HIS A 1 229 ? -35.997 5.137 43.710 1.00 57.06 229 HIS A CA 1
ATOM 1821 C C . HIS A 1 229 ? -35.744 5.962 42.433 1.00 57.06 229 HIS A C 1
ATOM 1823 O O . HIS A 1 229 ? -34.831 5.635 41.670 1.00 57.06 229 HIS A O 1
ATOM 1829 N N . PRO A 1 230 ? -36.465 7.086 42.233 1.00 59.72 230 PRO A N 1
ATOM 1830 C CA . PRO A 1 230 ? -36.356 7.915 41.027 1.00 59.72 230 PRO A CA 1
ATOM 1831 C C . PRO A 1 230 ? -34.962 8.529 40.809 1.00 59.72 230 PRO A C 1
ATOM 1833 O O . PRO A 1 230 ? -34.537 8.684 39.672 1.00 59.72 230 PRO A O 1
ATOM 1836 N N . GLN A 1 231 ? -34.194 8.788 41.873 1.00 63.19 231 GLN A N 1
ATOM 1837 C CA . GLN A 1 231 ? -32.839 9.351 41.756 1.00 63.19 231 GLN A CA 1
ATOM 1838 C C . GLN A 1 231 ? -31.851 8.417 41.034 1.00 63.19 231 GLN A C 1
ATOM 1840 O O . GLN A 1 231 ? -31.013 8.881 40.267 1.00 63.19 231 GLN A O 1
ATOM 1845 N N . HIS A 1 232 ? -31.971 7.099 41.221 1.00 64.06 232 HIS A N 1
ATOM 1846 C CA . HIS A 1 232 ? -31.113 6.131 40.529 1.00 64.06 232 HIS A CA 1
ATOM 1847 C C . HIS A 1 232 ? -31.499 5.951 39.057 1.00 64.06 232 HIS A C 1
ATOM 1849 O O . HIS A 1 232 ? -30.646 5.597 38.243 1.00 64.06 232 HIS A O 1
ATOM 1855 N N . ALA A 1 233 ? -32.762 6.212 38.704 1.00 64.38 233 ALA A N 1
ATOM 1856 C CA . ALA A 1 233 ? -33.210 6.224 37.317 1.00 64.38 233 ALA A CA 1
ATOM 1857 C C . ALA A 1 233 ? -32.586 7.401 36.550 1.00 64.38 233 ALA A C 1
ATOM 1859 O O . ALA A 1 233 ? -32.074 7.204 35.450 1.00 64.38 233 ALA A O 1
ATOM 1860 N N . ASP A 1 234 ? -32.559 8.592 37.157 1.00 65.19 234 ASP A N 1
ATOM 1861 C CA . ASP A 1 234 ? -32.002 9.804 36.545 1.00 65.19 234 ASP A CA 1
ATOM 1862 C C . ASP A 1 234 ? -30.478 9.719 36.354 1.00 65.19 234 ASP A C 1
ATOM 1864 O O . ASP A 1 234 ? -29.965 10.061 35.287 1.00 65.19 234 ASP A O 1
ATOM 1868 N N . GLU A 1 235 ? -29.740 9.215 37.351 1.00 67.75 235 GLU A N 1
ATOM 1869 C CA . GLU A 1 235 ? -28.287 9.002 37.243 1.00 67.75 235 GLU A CA 1
ATOM 1870 C C . GLU A 1 235 ? -27.938 7.988 36.146 1.00 67.75 235 GLU A C 1
ATOM 1872 O O . GLU A 1 235 ? -27.004 8.192 35.366 1.00 67.75 235 GLU A O 1
ATOM 1877 N N . LEU A 1 236 ? -28.714 6.906 36.048 1.00 67.38 236 LEU A N 1
ATOM 1878 C CA . LEU A 1 236 ? -28.528 5.887 35.024 1.00 67.38 236 LEU A CA 1
ATOM 1879 C C . LEU A 1 236 ? -28.898 6.410 33.630 1.00 67.38 236 LEU A C 1
ATOM 1881 O O . LEU A 1 236 ? -28.178 6.144 32.669 1.00 67.38 236 LEU A O 1
ATOM 1885 N N . ALA A 1 237 ? -29.975 7.190 33.517 1.00 66.81 237 ALA A N 1
ATOM 1886 C CA . ALA A 1 237 ? -30.374 7.841 32.275 1.00 66.81 237 ALA A CA 1
ATOM 1887 C C . ALA A 1 237 ? -29.314 8.848 31.802 1.00 66.81 237 ALA A C 1
ATOM 1889 O O . ALA A 1 237 ? -28.973 8.857 30.621 1.00 66.81 237 ALA A O 1
ATOM 1890 N N . ALA A 1 238 ? -28.729 9.635 32.712 1.00 69.81 238 ALA A N 1
ATOM 1891 C CA . ALA A 1 238 ? -27.628 10.544 32.399 1.00 69.81 238 ALA A CA 1
ATOM 1892 C C . ALA A 1 238 ? -26.381 9.789 31.907 1.00 69.81 238 ALA A C 1
ATOM 1894 O O . ALA A 1 238 ? -25.769 10.185 30.916 1.00 69.81 238 ALA A O 1
ATOM 1895 N N . LEU A 1 239 ? -26.042 8.665 32.546 1.00 68.31 239 LEU A N 1
ATOM 1896 C CA . LEU A 1 239 ? -24.914 7.818 32.147 1.00 68.31 239 LEU A CA 1
ATOM 1897 C C . LEU A 1 239 ? -25.146 7.124 30.793 1.00 68.31 239 LEU A C 1
ATOM 1899 O O . LEU A 1 239 ? -24.207 6.910 30.031 1.00 68.31 239 LEU A O 1
ATOM 1903 N N . LEU A 1 240 ? -26.397 6.788 30.473 1.00 67.56 240 LEU A N 1
ATOM 1904 C CA . LEU A 1 240 ? -26.791 6.199 29.192 1.00 67.56 240 LEU A CA 1
ATOM 1905 C C . LEU A 1 240 ? -26.948 7.229 28.069 1.00 67.56 240 LEU A C 1
ATOM 1907 O O . LEU A 1 240 ? -26.825 6.854 26.899 1.00 67.56 240 LEU A O 1
ATOM 1911 N N . ALA A 1 241 ? -27.222 8.488 28.406 1.00 67.94 241 ALA A N 1
ATOM 1912 C CA . ALA A 1 241 ? -27.239 9.620 27.484 1.00 67.94 241 ALA A CA 1
ATOM 1913 C C . ALA A 1 241 ? -25.825 10.126 27.147 1.00 67.94 241 ALA A C 1
ATOM 1915 O O . ALA A 1 241 ? -25.655 10.823 26.149 1.00 67.94 241 ALA A O 1
ATOM 1916 N N . ASP A 1 242 ? -24.814 9.759 27.941 1.00 74.81 242 ASP A N 1
ATOM 1917 C CA . ASP A 1 242 ? -23.416 10.092 27.681 1.00 74.81 242 ASP A CA 1
ATOM 1918 C C . ASP A 1 242 ? -22.893 9.364 26.425 1.00 74.81 242 ASP A C 1
ATOM 1920 O O . ASP A 1 242 ? -22.837 8.132 26.338 1.00 74.81 242 ASP A O 1
ATOM 1924 N N . ASP A 1 243 ? -22.469 10.149 25.434 1.00 79.94 243 ASP A N 1
ATOM 1925 C CA . ASP A 1 243 ? -21.906 9.657 24.178 1.00 79.94 243 ASP A CA 1
ATOM 1926 C C . ASP A 1 243 ? -20.494 9.076 24.320 1.00 79.94 243 ASP A C 1
ATOM 1928 O O . ASP A 1 243 ? -19.964 8.503 23.365 1.00 79.94 243 ASP A O 1
ATOM 1932 N N . THR A 1 244 ? -19.879 9.154 25.501 1.00 81.31 244 THR A N 1
ATOM 1933 C CA . THR A 1 244 ? -18.526 8.645 25.762 1.00 81.31 244 THR A CA 1
ATOM 1934 C C . THR A 1 244 ? -18.363 7.175 25.356 1.00 81.31 244 THR A C 1
ATOM 1936 O O . THR A 1 244 ? -17.354 6.805 24.748 1.00 81.31 244 THR A O 1
ATOM 1939 N N . LEU A 1 245 ? -19.363 6.325 25.615 1.00 77.81 245 LEU A N 1
ATOM 1940 C CA . LEU A 1 245 ? -19.317 4.905 25.242 1.00 77.81 245 LEU A CA 1
ATOM 1941 C C . LEU A 1 245 ? -19.484 4.679 23.727 1.00 77.81 245 LEU A C 1
ATOM 1943 O O . LEU A 1 245 ? -18.829 3.802 23.154 1.00 77.81 245 LEU A O 1
ATOM 1947 N N . ASN A 1 246 ? -20.303 5.496 23.060 1.00 81.94 246 ASN A N 1
ATOM 1948 C CA . ASN A 1 246 ? -20.462 5.465 21.603 1.00 81.94 246 ASN A CA 1
ATOM 1949 C C . ASN A 1 246 ? -19.196 5.956 20.894 1.00 81.94 246 ASN A C 1
ATOM 1951 O O . ASN A 1 246 ? -18.759 5.359 19.905 1.00 81.94 246 ASN A O 1
ATOM 1955 N N . GLU A 1 247 ? -18.568 7.001 21.429 1.00 85.00 247 GLU A N 1
ATOM 1956 C CA . GLU A 1 247 ? -17.294 7.530 20.955 1.00 85.00 247 GLU A CA 1
ATOM 1957 C C . GLU A 1 247 ? -16.168 6.505 21.130 1.00 85.00 247 GLU A C 1
ATOM 1959 O O . GLU A 1 247 ? -15.353 6.316 20.223 1.00 85.00 247 GLU A O 1
ATOM 1964 N N . LEU A 1 248 ? -16.151 5.777 22.250 1.00 81.50 248 LEU A N 1
ATOM 1965 C CA . LEU A 1 248 ? -15.217 4.676 22.473 1.00 81.50 248 LEU A CA 1
ATOM 1966 C C . LEU A 1 248 ? -15.397 3.562 21.427 1.00 81.50 248 LEU A C 1
ATOM 1968 O O . LEU A 1 248 ? -14.414 3.122 20.827 1.00 81.50 248 LEU A O 1
ATOM 1972 N N . ALA A 1 249 ? -16.640 3.164 21.135 1.00 82.81 249 ALA A N 1
ATOM 1973 C CA . ALA A 1 249 ? -16.936 2.197 20.076 1.00 82.81 249 ALA A CA 1
ATOM 1974 C C . ALA A 1 249 ? -16.516 2.708 18.682 1.00 82.81 249 ALA A C 1
ATOM 1976 O O . ALA A 1 249 ? -15.950 1.956 17.891 1.00 82.81 249 ALA A O 1
ATOM 1977 N N . ARG A 1 250 ? -16.732 3.995 18.378 1.00 85.56 250 ARG A N 1
ATOM 1978 C CA . ARG A 1 250 ? -16.330 4.614 17.102 1.00 85.56 250 ARG A CA 1
ATOM 1979 C C . ARG A 1 250 ? -14.810 4.640 16.925 1.00 85.56 250 ARG A C 1
ATOM 1981 O O . ARG A 1 250 ? -14.303 4.286 15.861 1.00 85.56 250 ARG A O 1
ATOM 1988 N N . ARG A 1 251 ? -14.062 5.020 17.965 1.00 81.94 251 ARG A N 1
ATOM 1989 C CA . ARG A 1 251 ? -12.587 4.996 17.948 1.00 81.94 251 ARG A CA 1
ATOM 1990 C C . ARG A 1 251 ? -12.045 3.583 17.768 1.00 81.94 251 ARG A C 1
ATOM 1992 O O . ARG A 1 251 ? -11.050 3.392 17.076 1.00 81.94 251 ARG A O 1
ATOM 1999 N N . ALA A 1 252 ? -12.704 2.594 18.355 1.00 81.38 252 ALA A N 1
ATOM 2000 C CA . ALA A 1 252 ? -12.329 1.198 18.206 1.00 81.38 252 ALA A CA 1
ATOM 2001 C C . ALA A 1 252 ? -12.520 0.669 16.776 1.00 81.38 252 ALA A C 1
ATOM 2003 O O . ALA A 1 252 ? -11.659 -0.055 16.276 1.00 81.38 252 ALA A O 1
ATOM 2004 N N . GLU A 1 253 ? -13.588 1.067 16.081 1.00 85.12 253 GLU A N 1
ATOM 2005 C CA . GLU A 1 253 ? -13.769 0.741 14.659 1.00 85.12 253 GLU A CA 1
ATOM 2006 C C . GLU A 1 253 ? -12.645 1.313 13.797 1.00 85.12 253 GLU A C 1
ATOM 2008 O O . GLU A 1 253 ? -12.087 0.605 12.964 1.00 85.12 253 GLU A O 1
ATOM 2013 N N . GLN A 1 254 ? -12.226 2.554 14.057 1.00 84.50 254 GLN A N 1
ATOM 2014 C CA . GLN A 1 254 ? -11.085 3.166 13.362 1.00 84.50 254 GLN A CA 1
ATOM 2015 C C . GLN A 1 254 ? -9.765 2.410 13.598 1.00 84.50 254 GLN A C 1
ATOM 2017 O O . GLN A 1 254 ? -8.836 2.516 12.800 1.00 84.50 254 GLN A O 1
ATOM 2022 N N . GLN A 1 255 ? -9.679 1.629 14.677 1.00 82.62 255 GLN A N 1
ATOM 2023 C CA . GLN A 1 255 ? -8.531 0.788 15.024 1.00 82.62 255 GLN A CA 1
ATOM 2024 C C . GLN A 1 255 ? -8.698 -0.678 14.576 1.00 82.62 255 GLN A C 1
ATOM 2026 O O . GLN A 1 255 ? -7.882 -1.533 14.936 1.00 82.62 255 GLN A O 1
ATOM 2031 N N . GLY A 1 256 ? -9.736 -0.992 13.792 1.00 84.31 256 GLY A N 1
ATOM 2032 C CA . GLY A 1 256 ? -10.014 -2.340 13.293 1.00 84.31 256 GLY A CA 1
ATOM 2033 C C . GLY A 1 256 ? -10.489 -3.311 14.379 1.00 84.31 256 GLY A C 1
ATOM 2034 O O . GLY A 1 256 ? -10.126 -4.489 14.370 1.00 84.31 256 GLY A O 1
ATOM 2035 N N . LEU A 1 257 ? -11.185 -2.815 15.402 1.00 89.44 257 LEU A N 1
ATOM 2036 C CA . LEU A 1 257 ? -11.788 -3.626 16.463 1.00 89.44 257 LEU A CA 1
ATOM 2037 C C . LEU A 1 257 ? -13.311 -3.704 16.277 1.00 89.44 257 LEU A C 1
ATOM 2039 O O . LEU A 1 257 ? -14.070 -3.617 17.242 1.00 89.44 257 LEU A O 1
ATOM 2043 N N . GLU A 1 258 ? -13.777 -3.882 15.037 1.00 90.88 258 GLU A N 1
ATOM 2044 C CA . GLU A 1 258 ? -15.197 -3.790 14.669 1.00 90.88 258 GLU A CA 1
ATOM 2045 C C . GLU A 1 258 ? -16.057 -4.799 15.436 1.00 90.88 258 GLU A C 1
ATOM 2047 O O . GLU A 1 258 ? -17.177 -4.497 15.844 1.00 90.88 258 GLU A O 1
ATOM 2052 N N . ARG A 1 259 ? -15.528 -6.004 15.681 1.00 89.88 259 ARG A N 1
ATOM 2053 C CA . ARG A 1 259 ? -16.237 -7.041 16.443 1.00 89.88 259 ARG A CA 1
ATOM 2054 C C . ARG A 1 259 ? -16.483 -6.624 17.894 1.00 89.88 259 ARG A C 1
ATOM 2056 O O . ARG A 1 259 ? -17.592 -6.814 18.392 1.00 89.88 259 ARG A O 1
ATOM 2063 N N . ASP A 1 260 ? -15.458 -6.098 18.563 1.00 88.31 260 ASP A N 1
ATOM 2064 C CA . ASP A 1 260 ? -15.554 -5.681 19.965 1.00 88.31 260 ASP A CA 1
ATOM 2065 C C . ASP A 1 260 ? -16.430 -4.419 20.085 1.00 88.31 260 ASP A C 1
ATOM 2067 O O . ASP A 1 260 ? -17.314 -4.371 20.940 1.00 88.31 260 ASP A O 1
ATOM 2071 N N . ALA A 1 261 ? -16.278 -3.459 19.164 1.00 88.06 261 ALA A N 1
ATOM 2072 C CA . ALA A 1 261 ? -17.114 -2.260 19.085 1.00 88.06 261 ALA A CA 1
ATOM 2073 C C . ALA A 1 261 ? -18.600 -2.597 18.873 1.00 88.06 261 ALA A C 1
ATOM 2075 O O . ALA A 1 261 ? -19.468 -2.069 19.570 1.00 88.06 261 ALA A O 1
ATOM 2076 N N . LYS A 1 262 ? -18.905 -3.530 17.960 1.00 90.75 262 LYS A N 1
ATOM 2077 C CA . LYS A 1 262 ? -20.277 -3.991 17.710 1.00 90.75 262 LYS A CA 1
ATOM 2078 C C . LYS A 1 262 ? -20.889 -4.661 18.939 1.00 90.75 262 LYS A C 1
ATOM 2080 O O . LYS A 1 262 ? -22.064 -4.444 19.223 1.00 90.75 262 LYS A O 1
ATOM 2085 N N . ARG A 1 263 ? -20.112 -5.471 19.669 1.00 91.00 263 ARG A N 1
ATOM 2086 C CA . ARG A 1 263 ? -20.582 -6.090 20.917 1.00 91.00 263 ARG A CA 1
ATOM 2087 C C . ARG A 1 263 ? -20.893 -5.032 21.973 1.00 91.00 263 ARG A C 1
ATOM 2089 O O . ARG A 1 263 ? -21.960 -5.096 22.570 1.00 91.00 263 ARG A O 1
ATOM 2096 N N . LEU A 1 264 ? -19.999 -4.062 22.163 1.00 87.56 264 LEU A N 1
ATOM 2097 C CA . LEU A 1 264 ? -20.205 -2.976 23.119 1.00 87.56 264 LEU A CA 1
ATOM 2098 C C . LEU A 1 264 ? -21.476 -2.177 22.799 1.00 87.56 264 LEU A C 1
ATOM 2100 O O . LEU A 1 264 ? -22.294 -1.974 23.689 1.00 87.56 264 LEU A O 1
ATOM 2104 N N . ARG A 1 265 ? -21.692 -1.795 21.533 1.00 88.06 265 ARG A N 1
ATOM 2105 C CA . ARG A 1 265 ? -22.926 -1.102 21.120 1.00 88.06 265 ARG A CA 1
ATOM 2106 C C . ARG A 1 265 ? -24.177 -1.914 21.415 1.00 88.06 265 ARG A C 1
ATOM 2108 O O . ARG A 1 265 ? -25.115 -1.379 21.988 1.00 88.06 265 ARG A O 1
ATOM 2115 N N . ARG A 1 266 ? -24.164 -3.210 21.095 1.00 89.38 266 ARG A N 1
ATOM 2116 C CA . ARG A 1 266 ? -25.292 -4.098 21.393 1.00 89.38 266 ARG A CA 1
ATOM 2117 C C . ARG A 1 266 ? -25.595 -4.154 22.894 1.00 89.38 266 ARG A C 1
ATOM 2119 O O . ARG A 1 266 ? -26.759 -4.123 23.268 1.00 89.38 266 ARG A O 1
ATOM 2126 N N . ALA A 1 267 ? -24.567 -4.225 23.739 1.00 86.56 267 ALA A N 1
ATOM 2127 C CA . ALA A 1 267 ? -24.742 -4.212 25.190 1.00 86.56 267 ALA A CA 1
ATOM 2128 C C . ALA A 1 267 ? -25.354 -2.884 25.675 1.00 86.56 267 ALA A C 1
ATOM 2130 O O . ALA A 1 267 ? -26.272 -2.889 26.490 1.00 86.56 267 ALA A O 1
ATOM 2131 N N . ILE A 1 268 ? -24.889 -1.749 25.137 1.00 85.25 268 ILE A N 1
ATOM 2132 C CA . ILE A 1 268 ? -25.430 -0.415 25.445 1.00 85.25 268 ILE A CA 1
ATOM 2133 C C . ILE A 1 268 ? -26.898 -0.306 25.016 1.00 85.25 268 ILE A C 1
ATOM 2135 O O . ILE A 1 268 ? -27.722 0.183 25.783 1.00 85.25 268 ILE A O 1
ATOM 2139 N N . GLU A 1 269 ? -27.233 -0.766 23.809 1.00 85.12 269 GLU A N 1
ATOM 2140 C CA . GLU A 1 269 ? -28.607 -0.805 23.297 1.00 85.12 269 GLU A CA 1
ATOM 2141 C C . GLU A 1 269 ? -29.517 -1.667 24.178 1.00 85.12 269 GLU A C 1
ATOM 2143 O O . GLU A 1 269 ? -30.630 -1.253 24.491 1.00 85.12 269 GLU A O 1
ATOM 2148 N N . GLU A 1 270 ? -29.041 -2.831 24.628 1.00 83.88 270 GLU A N 1
ATOM 2149 C CA . GLU A 1 270 ? -29.797 -3.699 25.532 1.00 83.88 270 GLU A CA 1
ATOM 2150 C C . GLU A 1 270 ? -30.035 -3.037 26.894 1.00 83.88 270 GLU A C 1
ATOM 2152 O O . GLU A 1 270 ? -31.165 -3.034 27.383 1.00 83.88 270 GLU A O 1
ATOM 2157 N N . LEU A 1 271 ? -29.003 -2.434 27.493 1.00 80.44 271 LEU A N 1
ATOM 2158 C CA . LEU A 1 271 ? -29.144 -1.717 28.760 1.00 80.44 271 LEU A CA 1
ATOM 2159 C C . LEU A 1 271 ? -30.125 -0.545 28.623 1.00 80.44 271 LEU A C 1
ATOM 2161 O O . LEU A 1 271 ? -31.007 -0.381 29.463 1.00 80.44 271 LEU A O 1
ATOM 2165 N N . ARG A 1 272 ? -30.018 0.232 27.540 1.00 77.88 272 ARG A N 1
ATOM 2166 C CA . ARG A 1 272 ? -30.946 1.324 27.210 1.00 77.88 272 ARG A CA 1
ATOM 2167 C C . ARG A 1 272 ? -32.384 0.834 27.071 1.00 77.88 272 ARG A C 1
ATOM 2169 O O . ARG A 1 272 ? -33.282 1.437 27.642 1.00 77.88 272 ARG A O 1
ATOM 2176 N N . TRP A 1 273 ? -32.605 -0.273 26.367 1.00 77.12 273 TRP A N 1
ATOM 2177 C CA . TRP A 1 273 ? -33.940 -0.851 26.202 1.00 77.12 273 TRP A CA 1
ATOM 2178 C C . TRP A 1 273 ? -34.563 -1.302 27.533 1.00 77.12 273 TRP A C 1
ATOM 2180 O O . TRP A 1 273 ? -35.761 -1.144 27.738 1.00 77.12 273 TRP A O 1
ATOM 2190 N N . ARG A 1 274 ? -33.763 -1.829 28.468 1.00 72.31 274 ARG A N 1
ATOM 2191 C CA . ARG A 1 274 ? -34.260 -2.257 29.791 1.00 72.31 274 ARG A CA 1
ATOM 2192 C C . ARG A 1 274 ? -34.517 -1.111 30.768 1.00 72.31 274 ARG A C 1
ATOM 2194 O O . ARG A 1 274 ? -35.193 -1.313 31.771 1.00 72.31 274 ARG A O 1
ATOM 2201 N N . THR A 1 275 ? -33.938 0.055 30.504 1.00 67.38 275 THR A N 1
ATOM 2202 C CA . THR A 1 275 ? -33.960 1.227 31.394 1.00 67.38 275 THR A CA 1
ATOM 2203 C C . THR A 1 275 ? -34.818 2.360 30.856 1.00 67.38 275 THR A C 1
ATOM 2205 O O . THR A 1 275 ? -35.137 3.277 31.608 1.00 67.38 275 THR A O 1
ATOM 2208 N N . SER A 1 276 ? -35.236 2.301 29.587 1.00 62.12 276 SER A N 1
ATOM 2209 C CA . SER A 1 276 ? -36.283 3.164 29.059 1.00 62.12 276 SER A CA 1
ATOM 2210 C C . SER A 1 276 ? -37.593 2.829 29.767 1.00 62.12 276 SER A C 1
ATOM 2212 O O . SER A 1 276 ? -38.306 1.901 29.385 1.00 62.12 276 SER A O 1
ATOM 2214 N N . ILE A 1 277 ? -37.876 3.565 30.838 1.00 55.66 277 ILE A N 1
ATOM 2215 C CA . ILE A 1 277 ? -39.191 3.600 31.459 1.00 55.66 277 ILE A CA 1
ATOM 2216 C C . ILE A 1 277 ? -40.070 4.378 30.487 1.00 55.66 277 ILE A C 1
ATOM 2218 O O . ILE A 1 277 ? -39.860 5.573 30.286 1.00 55.66 277 ILE A O 1
ATOM 2222 N N . ASP A 1 278 ? -41.010 3.690 29.848 1.00 52.72 278 ASP A N 1
ATOM 2223 C CA . ASP A 1 278 ? -42.078 4.357 29.113 1.00 52.72 278 ASP A CA 1
ATOM 2224 C C . ASP A 1 278 ? -42.911 5.112 30.162 1.00 52.72 278 ASP A C 1
ATOM 2226 O O . ASP A 1 278 ? -43.429 4.467 31.085 1.00 52.72 278 ASP A O 1
ATOM 2230 N N . PRO A 1 279 ? -42.977 6.455 30.143 1.00 49.31 279 PRO A N 1
ATOM 2231 C CA . PRO A 1 279 ? -43.766 7.177 31.122 1.00 49.31 279 PRO A CA 1
ATOM 2232 C C . PRO A 1 279 ? -45.239 6.890 30.836 1.00 49.31 279 PRO A C 1
ATOM 2234 O O . PRO A 1 279 ? -45.868 7.544 30.007 1.00 49.31 279 PRO A O 1
ATOM 2237 N N . VAL A 1 280 ? -45.801 5.900 31.529 1.00 49.50 280 VAL A N 1
ATOM 2238 C CA . VAL A 1 280 ? -47.247 5.702 31.571 1.00 49.50 280 VAL A CA 1
ATOM 2239 C C . VAL A 1 280 ? -47.821 6.882 32.350 1.00 49.50 280 VAL A C 1
ATOM 2241 O O . VAL A 1 280 ? -47.774 6.930 33.579 1.00 49.50 280 VAL A O 1
ATOM 2244 N N . LEU A 1 281 ? -48.301 7.881 31.617 1.00 47.34 281 LEU A N 1
ATOM 2245 C CA . LEU A 1 281 ? -49.041 9.003 32.172 1.00 47.34 281 LEU A CA 1
ATOM 2246 C C . LEU A 1 281 ? -50.471 8.538 32.451 1.00 47.34 281 LEU A C 1
ATOM 2248 O O . LEU A 1 281 ? -51.248 8.316 31.529 1.00 47.34 281 LEU A O 1
ATOM 2252 N N . CYS A 1 282 ? -50.810 8.392 33.729 1.00 45.00 282 CYS A N 1
ATOM 2253 C CA . CYS A 1 282 ? -52.185 8.186 34.169 1.00 45.00 282 CYS A CA 1
ATOM 2254 C C . CYS A 1 282 ? -52.740 9.515 34.688 1.00 45.00 282 CYS A C 1
ATOM 2256 O O . CYS A 1 282 ? -52.206 10.075 35.646 1.00 45.00 282 CYS A O 1
ATOM 2258 N N . PHE A 1 283 ? -53.823 10.002 34.096 1.00 53.59 283 PHE A N 1
ATOM 2259 C CA . PHE A 1 283 ? -54.619 11.110 34.623 1.00 53.59 283 PHE A CA 1
ATOM 2260 C C . PHE A 1 283 ? -56.095 10.710 34.621 1.00 53.59 283 PHE A C 1
ATOM 2262 O O . PHE A 1 283 ? -56.549 9.929 33.788 1.00 53.59 283 PHE A O 1
ATOM 2269 N N . GLU A 1 284 ? -56.827 11.210 35.609 1.00 45.59 284 GLU A N 1
ATOM 2270 C CA . GLU A 1 284 ? -58.244 10.920 35.807 1.00 45.59 284 GLU A CA 1
ATOM 2271 C C . GLU A 1 284 ? -59.067 11.940 35.007 1.00 45.59 284 GLU A C 1
ATOM 2273 O O . GLU A 1 284 ? -58.921 13.148 35.200 1.00 45.59 284 GLU A O 1
ATOM 2278 N N . LEU A 1 285 ? -59.886 11.466 34.066 1.00 63.19 285 LEU A N 1
ATOM 2279 C CA . LEU A 1 285 ? -60.784 12.306 33.268 1.00 63.19 285 LEU A CA 1
ATOM 2280 C C . LEU A 1 285 ? -62.203 12.253 33.853 1.00 63.19 285 LEU A C 1
ATOM 2282 O O . LEU A 1 285 ? -62.634 11.212 34.345 1.00 63.19 285 LEU A O 1
ATOM 2286 N N . GLU A 1 286 ? -62.944 13.364 33.789 1.00 67.75 286 GLU A N 1
ATOM 2287 C CA . GLU A 1 286 ? -64.350 13.407 34.220 1.00 67.75 286 GLU A CA 1
ATOM 2288 C C . GLU A 1 286 ? -65.212 12.437 33.388 1.00 67.75 286 GLU A C 1
ATOM 2290 O O . GLU A 1 286 ? -65.240 12.522 32.159 1.00 67.75 286 GLU A O 1
ATOM 2295 N N . GLU A 1 287 ? -65.974 11.552 34.040 1.00 62.38 287 GLU A N 1
ATOM 2296 C CA . GLU A 1 287 ? -66.915 10.664 33.347 1.00 62.38 287 GLU A CA 1
ATOM 2297 C C . GLU A 1 287 ? -68.073 11.461 32.722 1.00 62.38 287 GLU A C 1
ATOM 2299 O O . GLU A 1 287 ? -68.948 11.987 33.417 1.00 62.38 287 GLU A O 1
ATOM 2304 N N . ARG A 1 288 ? -68.116 11.515 31.384 1.00 70.62 288 ARG A N 1
ATOM 2305 C CA . ARG A 1 288 ? -69.240 12.064 30.609 1.00 70.62 288 ARG A CA 1
ATOM 2306 C C . ARG A 1 288 ? -69.878 10.959 29.757 1.00 70.62 288 ARG A C 1
ATOM 2308 O O . ARG A 1 288 ? -69.249 10.484 28.809 1.00 70.62 288 ARG A O 1
ATOM 2315 N N . PRO A 1 289 ? -71.111 10.512 30.069 1.00 66.25 289 PRO A N 1
ATOM 2316 C CA . PRO A 1 289 ? -71.750 9.410 29.354 1.00 66.25 289 PRO A CA 1
ATOM 2317 C C . PRO A 1 289 ? -71.932 9.718 27.860 1.00 66.25 289 PRO A C 1
ATOM 2319 O O . PRO A 1 289 ? -72.610 10.679 27.503 1.00 66.25 289 PRO A O 1
ATOM 2322 N N . GLY A 1 290 ? -71.369 8.871 26.992 1.00 65.38 290 GLY A N 1
ATOM 2323 C CA . GLY A 1 290 ? -71.491 8.976 25.530 1.00 65.38 290 GLY A CA 1
ATOM 2324 C C . GLY A 1 290 ? -70.284 9.582 24.803 1.00 65.38 290 GLY A C 1
ATOM 2325 O O . GLY A 1 290 ? -70.287 9.599 23.573 1.00 65.38 290 GLY A O 1
ATOM 2326 N N . GLU A 1 291 ? -69.249 10.027 25.519 1.00 57.03 291 GLU A N 1
ATOM 2327 C CA . GLU A 1 291 ? -68.012 10.555 24.931 1.00 57.03 291 GLU A CA 1
ATOM 2328 C C . GLU A 1 291 ? -66.869 9.532 25.046 1.00 57.03 291 GLU A C 1
ATOM 2330 O O . GLU A 1 291 ? -66.621 8.974 26.114 1.00 57.03 291 GLU A O 1
ATOM 2335 N N . LEU A 1 292 ? -66.171 9.273 23.934 1.00 49.47 292 LEU A N 1
ATOM 2336 C CA . LEU A 1 292 ? -64.970 8.434 23.880 1.00 49.47 292 LEU A CA 1
ATOM 2337 C C . LEU A 1 292 ? -63.765 9.365 23.750 1.00 49.47 292 LEU A C 1
ATOM 2339 O O . LEU A 1 292 ? -63.545 9.967 22.699 1.00 49.47 292 LEU A O 1
ATOM 2343 N N . TRP A 1 293 ? -63.022 9.521 24.841 1.00 56.28 293 TRP A N 1
ATOM 2344 C CA . TRP A 1 293 ? -61.819 10.341 24.878 1.00 56.28 293 TRP A CA 1
ATOM 2345 C C . TRP A 1 293 ? -60.654 9.477 24.393 1.00 56.28 293 TRP A C 1
ATOM 2347 O O . TRP A 1 293 ? -60.292 8.500 25.041 1.00 56.28 293 TRP A O 1
ATOM 2357 N N . PHE A 1 294 ? -60.116 9.798 23.218 1.00 51.28 294 PHE A N 1
ATOM 2358 C CA . PHE A 1 294 ? -58.893 9.190 22.701 1.00 51.28 294 PHE A CA 1
ATOM 2359 C C . PHE A 1 294 ? -57.757 10.181 22.890 1.00 51.28 294 PHE A C 1
ATOM 2361 O O . PHE A 1 294 ? -57.837 11.301 22.379 1.00 51.28 294 PHE A O 1
ATOM 2368 N N . GLU A 1 295 ? -56.692 9.765 23.564 1.00 49.47 295 GLU A N 1
ATOM 2369 C CA . GLU A 1 295 ? -55.475 10.558 23.641 1.00 49.47 295 GLU A CA 1
ATOM 2370 C C . GLU A 1 295 ? -54.342 9.808 22.954 1.00 49.47 295 GLU A C 1
ATOM 2372 O O . GLU A 1 295 ? -53.985 8.697 23.322 1.00 49.47 295 GLU A O 1
ATOM 2377 N N . ALA A 1 296 ? -53.814 10.411 21.891 1.00 50.38 296 ALA A N 1
ATOM 2378 C CA . ALA A 1 296 ? -52.666 9.880 21.180 1.00 50.38 296 ALA A CA 1
ATOM 2379 C C . ALA A 1 296 ? -51.416 10.584 21.705 1.00 50.38 296 ALA A C 1
ATOM 2381 O O . ALA A 1 296 ? -51.214 11.780 21.462 1.00 50.38 296 ALA A O 1
ATOM 2382 N N . HIS A 1 297 ? -50.560 9.844 22.399 1.00 55.16 297 HIS A N 1
ATOM 2383 C CA . HIS A 1 297 ? -49.291 10.376 22.872 1.00 55.16 297 HIS A CA 1
ATOM 2384 C C . HIS A 1 297 ? -48.240 10.210 21.780 1.00 55.16 297 HIS A C 1
ATOM 2386 O O . HIS A 1 297 ? -47.992 9.109 21.287 1.00 55.16 297 HIS A O 1
ATOM 2392 N N . TRP A 1 298 ? -47.616 11.324 21.403 1.00 51.28 298 TRP A N 1
ATOM 2393 C CA . TRP A 1 298 ? -46.490 11.330 20.479 1.00 51.28 298 TRP A CA 1
ATOM 2394 C C . TRP A 1 298 ? -45.203 11.330 21.287 1.00 51.28 298 TRP A C 1
ATOM 2396 O O . TRP A 1 298 ? -44.927 12.293 22.003 1.00 51.28 298 TRP A O 1
ATOM 2406 N N . TYR A 1 299 ? -44.382 10.300 21.130 1.00 55.25 299 TYR A N 1
ATOM 2407 C CA . TYR A 1 299 ? -43.032 10.295 21.683 1.00 55.25 299 TYR A CA 1
ATOM 2408 C C . TYR A 1 299 ? -42.004 10.167 20.564 1.00 55.25 299 TYR A C 1
ATOM 2410 O O . TYR A 1 299 ? -42.272 9.619 19.494 1.00 55.25 299 TYR A O 1
ATOM 2418 N N . THR A 1 300 ? -40.820 10.735 20.785 1.00 61.69 300 THR A N 1
ATOM 2419 C CA . THR A 1 300 ? -39.694 10.562 19.864 1.00 61.69 300 THR A CA 1
ATOM 2420 C C . THR A 1 300 ? -38.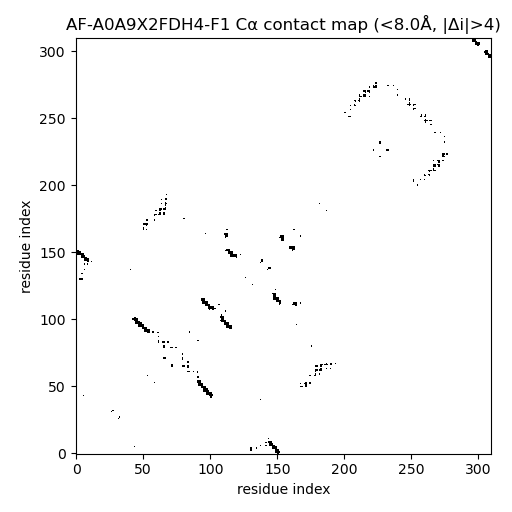874 9.390 20.376 1.00 61.69 300 THR A C 1
ATOM 2422 O O . THR A 1 300 ? -38.320 9.459 21.469 1.00 61.69 300 THR A O 1
ATOM 2425 N N . GLY A 1 301 ? -38.847 8.301 19.613 1.00 52.34 301 GLY A N 1
ATOM 2426 C CA . GLY A 1 301 ? -38.048 7.127 19.922 1.00 52.34 301 GLY A CA 1
ATOM 2427 C C . GLY A 1 301 ? -36.554 7.424 19.824 1.00 52.34 301 GLY A C 1
ATOM 2428 O O . GLY A 1 301 ? -36.118 8.408 19.224 1.00 52.34 301 GLY A O 1
ATOM 2429 N N . MET A 1 302 ? -35.750 6.537 20.403 1.00 43.38 302 MET A N 1
ATOM 2430 C CA . MET A 1 302 ? -34.286 6.664 20.442 1.00 43.38 302 MET A CA 1
ATOM 2431 C C . MET A 1 302 ? -33.612 6.599 19.059 1.00 43.38 302 MET A C 1
ATOM 2433 O O . MET A 1 302 ? -32.431 6.906 18.929 1.00 43.38 302 MET A O 1
ATOM 2437 N N . ASP A 1 303 ? -34.355 6.224 18.019 1.00 64.50 303 ASP A N 1
ATOM 2438 C CA . ASP A 1 303 ? -33.957 6.264 16.608 1.00 64.50 303 ASP A CA 1
ATOM 2439 C C . ASP A 1 303 ? -34.259 7.616 15.924 1.00 64.50 303 ASP A C 1
ATOM 2441 O O . ASP A 1 303 ? -34.075 7.761 14.713 1.00 64.50 303 ASP A O 1
ATOM 2445 N N . GLY A 1 304 ? -34.758 8.599 16.679 1.00 58.16 304 GLY A N 1
ATOM 2446 C CA . GLY A 1 304 ? -35.162 9.915 16.190 1.00 58.16 304 GLY A CA 1
ATOM 2447 C C . GLY A 1 304 ? -36.505 9.934 15.454 1.00 58.16 304 GLY A C 1
ATOM 2448 O O . GLY A 1 304 ? -36.896 10.983 14.936 1.00 58.16 304 GLY A O 1
ATOM 2449 N N . ARG A 1 305 ? -37.228 8.809 15.383 1.00 55.91 305 ARG A N 1
ATOM 2450 C CA . ARG A 1 305 ? -38.554 8.735 14.751 1.00 55.91 305 ARG A CA 1
ATOM 2451 C C . ARG A 1 305 ? -39.646 9.022 15.774 1.00 55.91 305 ARG A C 1
ATOM 2453 O O . ARG A 1 305 ? -39.498 8.727 16.953 1.00 55.91 305 ARG A O 1
ATOM 2460 N N . ARG A 1 306 ? -40.761 9.608 15.329 1.00 46.88 306 ARG A N 1
ATOM 2461 C CA . ARG A 1 306 ? -41.936 9.819 16.185 1.00 46.88 306 ARG A CA 1
ATOM 2462 C C . ARG A 1 306 ? -42.870 8.620 16.110 1.00 46.88 306 ARG A C 1
ATOM 2464 O O . ARG A 1 306 ? -43.231 8.197 15.014 1.00 46.88 306 ARG A O 1
ATOM 2471 N N . TYR A 1 307 ? -43.274 8.134 17.271 1.00 57.31 307 TYR A N 1
ATOM 2472 C CA . TYR A 1 307 ? -44.217 7.042 17.453 1.00 57.31 307 TYR A CA 1
ATOM 2473 C C . TYR A 1 307 ? -45.479 7.573 18.133 1.00 57.31 307 TYR A C 1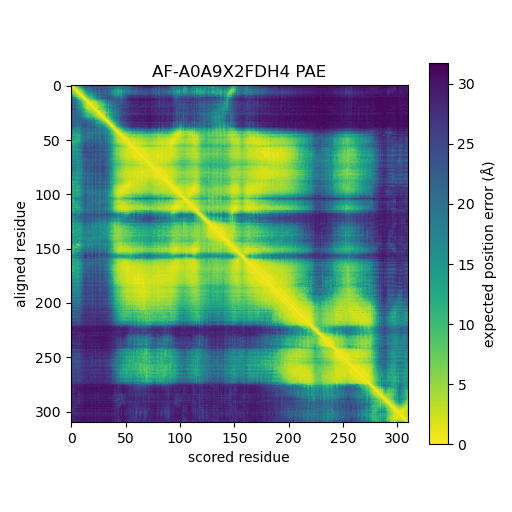
ATOM 2475 O O . TYR A 1 307 ? -45.412 8.531 18.906 1.00 57.31 307 TYR A O 1
ATOM 2483 N N . VAL A 1 308 ? -46.620 6.968 17.806 1.00 48.34 308 VAL A N 1
ATOM 2484 C CA . VAL A 1 308 ? -47.916 7.248 18.430 1.00 48.34 308 VAL A CA 1
ATOM 2485 C C . VAL A 1 308 ? -48.337 6.026 19.223 1.00 48.34 308 VAL A C 1
ATOM 2487 O O . VAL A 1 308 ? -48.393 4.927 18.670 1.00 48.34 308 VAL A O 1
ATOM 2490 N N . HIS A 1 309 ? -48.634 6.243 20.499 1.00 52.31 309 HIS A N 1
ATOM 2491 C CA . HIS A 1 309 ? -49.325 5.282 21.344 1.00 52.31 309 HIS A CA 1
ATOM 2492 C C . HIS A 1 309 ? -50.780 5.744 21.492 1.00 52.31 309 HIS A C 1
ATOM 2494 O O . HIS A 1 309 ? -51.009 6.929 21.753 1.00 52.31 309 HIS A O 1
ATOM 2500 N N . TYR A 1 310 ? -51.722 4.834 21.227 1.00 53.03 310 TYR A N 1
ATOM 2501 C CA . TYR A 1 310 ? -53.169 5.062 21.318 1.00 53.03 310 TYR A CA 1
ATOM 2502 C C . TYR A 1 310 ? -53.721 4.504 22.624 1.00 53.03 310 TYR A C 1
ATOM 2504 O O . TYR A 1 310 ? -53.171 3.474 23.080 1.00 53.03 310 TYR A O 1
#

Solvent-accessible surface area (backbone atoms only — not comparable to full-atom values): 18303 Å² total; per-residue (Å²): 139,74,85,49,80,53,76,46,84,58,90,84,68,97,64,60,73,66,57,59,68,70,54,53,72,67,54,62,73,72,69,67,86,79,71,78,78,69,77,71,89,66,82,59,55,44,87,55,62,76,48,64,32,66,34,90,85,27,48,65,57,52,10,44,46,61,35,57,41,90,56,54,90,78,42,54,72,69,56,44,51,51,55,48,47,68,76,41,52,86,41,43,45,64,36,36,34,33,35,27,72,51,63,48,103,92,42,72,56,37,70,41,30,21,38,70,42,88,61,51,92,62,56,61,100,76,60,59,68,72,58,51,51,52,48,53,53,48,43,70,77,38,74,74,37,54,63,37,42,40,34,74,42,60,44,64,83,95,58,82,40,75,36,43,55,65,56,52,53,50,48,31,52,47,45,52,51,51,23,50,50,46,20,60,76,47,17,64,57,49,36,50,51,50,50,51,51,51,51,53,52,51,51,52,48,50,51,39,50,51,50,23,50,53,38,45,52,50,40,69,71,53,46,82,90,67,73,87,47,71,70,63,53,53,55,50,50,54,62,69,68,44,57,66,65,58,50,51,30,53,55,31,41,80,69,72,35,50,70,48,24,52,48,30,51,51,23,52,52,51,31,48,64,58,63,60,73,76,82,80,82,83,80,90,74,86,92,53,96,93,67,85,87,82,66,72,49,78,46,72,44,99,85,75,46,78,46,76,48,116

Secondary structure (DSSP, 8-state):
----EEEEPPPPPTTHHHHHHHHHHHHHTTT-TT----SS----EEEEEEEEEEPTT-HHHHHHHHHH-TTTTTS-HHHHHHHHHHHTGGGEEEEEEEEESS-BTTB-SEEEEEEEES-TT---SS--HHHHHHHHHHHHH-TTPEEEEEEE-BPPTT---BPPHHHHHHHHHHHHHHHHHHHHHSHHHHHHHHHHHHHHHHHHHHHHHHHHHHHHHHHHH--GGG---HHHHHHHHHHHH-THHHHHHHHHHHTT-HHHHHHHHHHHHHHHHHH--------PPP--TT------EEEE-TTS-EEEE-

Sequence (310 aa):
MAITLSAVAAPATNDASARLKANRPAINKLGFANIETTPEFARFGEWGEQLSVVRDGAIHSMAYQLATHPRRKELSRDALWRACAEQNRASFQQYQIVRLDEPSFFLPRGEVVFKVIHNPIQLPDNPPQGVMMRHLEAMMAHPLAKFYLLEPVFTSEPYYRLYSSEDLRTEATGDQRICEQIAWRLGWAHRGGKWTAERVRELAGLAMRGAAWAIELLATEITPSRIDHPQHADELAALLADDTLNELARRAEQQGLERDAKRLRRAIEELRWRTSIDPVLCFELEERPGELWFEAHWYTGMDGRRYVHY